Protein AF-A0A3M2EVS8-F1 (afdb_monomer)

Solvent-accessible surface area (backbone atoms only — not comparable to full-atom values): 16345 Å² total; per-residue (Å²): 134,88,79,91,80,90,79,88,83,79,79,87,72,85,79,81,70,49,74,67,58,52,55,74,65,58,69,81,52,64,66,59,54,47,49,50,51,61,71,60,51,51,59,43,57,57,48,51,51,53,26,52,78,69,67,35,34,50,75,58,88,57,34,36,34,34,43,52,54,31,47,70,33,36,22,55,99,48,51,81,66,27,28,64,83,66,45,94,44,70,46,80,31,24,72,66,40,56,57,80,47,66,43,54,72,69,46,49,54,37,44,68,65,41,85,63,52,64,61,55,46,44,78,52,33,84,84,66,83,72,90,54,71,70,78,41,49,45,64,50,98,84,65,45,40,25,53,27,59,39,101,76,50,32,35,56,57,48,40,53,51,96,83,36,48,62,44,48,45,62,52,54,50,20,59,76,67,76,42,68,43,80,69,45,48,49,64,66,75,59,35,60,56,52,36,72,39,85,44,84,89,84,24,30,43,40,42,40,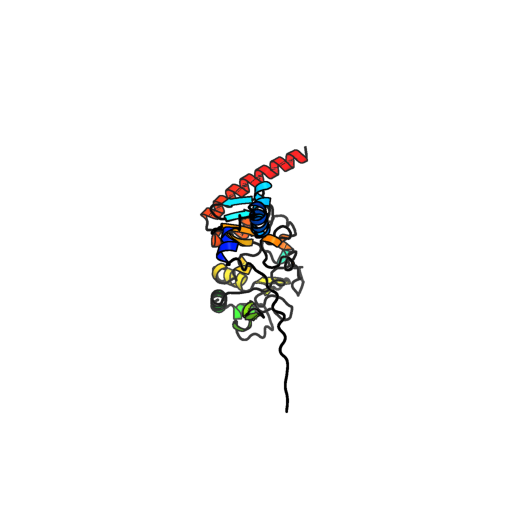71,40,89,94,36,19,70,49,66,39,97,53,47,84,74,62,69,81,32,38,44,66,73,43,82,58,90,87,45,43,35,26,50,66,57,38,39,72,42,50,32,71,75,63,31,66,70,48,48,51,55,51,50,56,53,41,53,54,52,55,51,54,52,54,53,56,56,48,64,76,75,108

Mean predicted aligned error: 9.18 Å

Structure (mmCIF, N/CA/C/O backbone):
data_AF-A0A3M2EVS8-F1
#
_entry.id   AF-A0A3M2EVS8-F1
#
loop_
_atom_site.group_PDB
_atom_site.id
_atom_site.type_symbol
_atom_site.label_atom_id
_atom_site.label_alt_id
_atom_site.label_comp_id
_atom_site.label_asym_id
_atom_site.label_entity_id
_atom_site.label_seq_id
_atom_site.pdbx_PDB_ins_code
_atom_site.Cartn_x
_atom_site.Cartn_y
_atom_site.Cartn_z
_atom_site.occupancy
_atom_site.B_iso_or_equiv
_atom_site.auth_seq_id
_atom_site.auth_comp_id
_atom_site.auth_asym_id
_atom_site.auth_atom_id
_atom_site.pdbx_PDB_model_num
ATOM 1 N N . MET A 1 1 ? 67.971 16.504 45.981 1.00 36.78 1 MET A N 1
ATOM 2 C CA . MET A 1 1 ? 67.760 17.726 46.780 1.00 36.78 1 MET A CA 1
ATOM 3 C C . MET A 1 1 ? 66.254 17.900 46.924 1.00 36.78 1 MET A C 1
ATOM 5 O O . MET A 1 1 ? 65.622 18.116 45.904 1.00 36.78 1 MET A O 1
ATOM 9 N N . PHE A 1 2 ? 65.742 17.603 48.131 1.00 33.72 2 PHE A N 1
ATOM 10 C CA . PHE A 1 2 ? 64.469 17.987 48.790 1.00 33.72 2 PHE A CA 1
ATOM 11 C C . PHE A 1 2 ? 63.304 18.478 47.898 1.00 33.72 2 PHE A C 1
ATOM 13 O O . PHE A 1 2 ? 63.498 19.403 47.128 1.00 33.72 2 PHE A O 1
ATOM 20 N N . GLY A 1 3 ? 62.056 18.003 47.957 1.00 35.94 3 GLY A N 1
ATOM 21 C CA . GLY A 1 3 ? 61.278 17.330 49.003 1.00 35.94 3 GLY A CA 1
ATOM 22 C C . GLY A 1 3 ? 59.914 18.044 49.153 1.00 35.94 3 GLY A C 1
ATOM 23 O O . GLY A 1 3 ? 59.880 19.253 48.955 1.00 35.94 3 GLY A O 1
ATOM 24 N N . ILE A 1 4 ? 58.869 17.310 49.597 1.00 44.16 4 ILE A N 1
ATOM 25 C CA . ILE A 1 4 ? 57.733 17.807 50.427 1.00 44.16 4 ILE A CA 1
ATOM 26 C C . ILE A 1 4 ? 56.640 18.592 49.625 1.00 44.16 4 ILE A C 1
ATOM 28 O O . ILE A 1 4 ? 56.971 19.501 48.883 1.00 44.16 4 ILE A O 1
ATOM 32 N N . LEU A 1 5 ? 55.314 18.356 49.670 1.00 38.62 5 LEU A N 1
ATOM 33 C CA . LEU A 1 5 ? 54.403 17.714 50.632 1.00 38.62 5 LEU A CA 1
ATOM 34 C C . LEU A 1 5 ? 53.087 17.282 49.943 1.00 38.62 5 LEU A C 1
ATOM 36 O O . LEU A 1 5 ? 52.459 18.070 49.235 1.00 38.62 5 LEU A O 1
ATOM 40 N N . GLU A 1 6 ? 52.634 16.072 50.261 1.00 47.25 6 GLU A N 1
ATOM 41 C CA . GLU A 1 6 ? 51.234 15.645 50.211 1.00 47.25 6 GLU A CA 1
ATOM 42 C C . GLU A 1 6 ? 50.382 16.486 51.176 1.00 47.25 6 GLU A C 1
ATOM 44 O O . GLU A 1 6 ? 50.766 16.656 52.333 1.00 47.25 6 GLU A O 1
ATOM 49 N N . LYS A 1 7 ? 49.183 16.921 50.766 1.00 43.09 7 LYS A N 1
ATOM 50 C CA . LYS A 1 7 ? 48.062 17.096 51.703 1.00 43.09 7 LYS A CA 1
ATOM 51 C C . LYS A 1 7 ? 46.735 16.689 51.072 1.00 43.09 7 LYS A C 1
ATOM 53 O O . LYS A 1 7 ? 46.218 17.331 50.164 1.00 43.09 7 LYS A O 1
ATOM 58 N N . ASN A 1 8 ? 46.224 15.609 51.649 1.00 46.72 8 ASN A N 1
ATOM 59 C CA . ASN A 1 8 ? 44.861 15.107 51.649 1.00 46.72 8 ASN A CA 1
ATOM 60 C C . ASN A 1 8 ? 43.785 16.200 51.728 1.00 46.72 8 ASN A C 1
ATOM 62 O O . ASN A 1 8 ? 43.800 17.019 52.644 1.00 46.72 8 ASN A O 1
ATOM 66 N N . LEU A 1 9 ? 42.787 16.088 50.853 1.00 41.25 9 LEU A N 1
ATOM 67 C CA . LEU A 1 9 ? 41.405 16.507 51.099 1.00 41.25 9 LEU A CA 1
ATOM 68 C C . LEU A 1 9 ? 40.488 15.371 50.621 1.00 41.25 9 LEU A C 1
ATOM 70 O O . LEU A 1 9 ? 39.803 15.467 49.608 1.00 41.25 9 LEU A O 1
ATOM 74 N N . PHE A 1 10 ? 40.539 14.252 51.346 1.00 39.22 10 PHE A N 1
ATOM 75 C CA . PHE A 1 10 ? 39.457 13.273 51.342 1.00 39.22 10 PHE A CA 1
ATOM 76 C C . PHE A 1 10 ? 38.315 13.885 52.155 1.00 39.22 10 PHE A C 1
ATOM 78 O O . PHE A 1 10 ? 38.448 14.101 53.357 1.00 39.22 10 PHE A O 1
ATOM 85 N N . PHE A 1 11 ? 37.220 14.226 51.482 1.00 44.34 11 PHE A N 1
ATOM 86 C CA . PHE A 1 11 ? 35.960 14.524 52.149 1.00 44.34 11 PHE A CA 1
ATOM 87 C C . PHE A 1 11 ? 35.383 13.206 52.676 1.00 44.34 11 PHE A C 1
ATOM 89 O O . PHE A 1 11 ? 34.984 12.343 51.894 1.00 44.34 11 PHE A O 1
ATOM 96 N N . ASP A 1 12 ? 35.349 13.066 54.000 1.00 42.06 12 ASP A N 1
ATOM 97 C CA . ASP A 1 12 ? 34.583 12.042 54.706 1.00 42.06 12 ASP A CA 1
ATOM 98 C C . ASP A 1 12 ? 33.084 12.253 54.438 1.00 42.06 12 ASP A C 1
ATOM 100 O O . ASP A 1 12 ? 32.424 13.061 55.091 1.00 42.06 12 ASP A O 1
ATOM 104 N N . PHE A 1 13 ? 32.532 11.517 53.473 1.00 44.12 13 PHE A N 1
ATOM 105 C CA . PHE A 1 13 ? 31.097 11.248 53.413 1.00 44.12 13 PHE A CA 1
ATOM 106 C C . PHE A 1 13 ? 30.842 9.887 54.077 1.00 44.12 13 PHE A C 1
ATOM 108 O O . PHE A 1 13 ? 31.147 8.852 53.478 1.00 44.12 13 PHE A O 1
ATOM 115 N N . PRO A 1 14 ? 30.303 9.839 55.309 1.00 52.59 14 PRO A N 1
ATOM 116 C CA . PRO A 1 14 ? 29.862 8.589 55.897 1.00 52.59 14 PRO A CA 1
ATOM 117 C C . PRO A 1 14 ? 28.519 8.208 55.258 1.00 52.59 14 PRO A C 1
ATOM 119 O O . PRO A 1 14 ? 27.685 9.074 55.016 1.00 52.59 14 PRO A O 1
ATOM 122 N N . PHE A 1 15 ? 28.306 6.909 55.039 1.00 49.69 15 PHE A N 1
ATOM 123 C CA . PHE A 1 15 ? 27.141 6.280 54.391 1.00 49.69 15 PHE A CA 1
ATOM 124 C C . PHE A 1 15 ? 27.156 6.204 52.858 1.00 49.69 15 PHE A C 1
ATOM 126 O O . PHE A 1 15 ? 26.308 6.763 52.165 1.00 49.69 15 PHE A O 1
ATOM 133 N N . PHE A 1 16 ? 28.023 5.340 52.327 1.00 52.75 16 PHE A N 1
ATOM 134 C CA . PHE A 1 16 ? 27.662 4.590 51.126 1.00 52.75 16 PHE A CA 1
ATOM 135 C C . PHE A 1 16 ? 26.639 3.522 51.522 1.00 52.75 16 PHE A C 1
ATOM 137 O O . PHE A 1 16 ? 27.009 2.447 51.988 1.00 52.75 16 PHE A O 1
ATOM 144 N N . LEU A 1 17 ? 25.348 3.823 51.357 1.00 51.03 17 LEU A N 1
ATOM 145 C CA . LEU A 1 17 ? 24.361 2.753 51.248 1.00 51.03 17 LEU A CA 1
ATOM 146 C C . LEU A 1 17 ? 24.766 1.894 50.051 1.00 51.03 17 LEU A C 1
ATOM 148 O O . LEU A 1 17 ? 25.014 2.400 48.953 1.00 51.03 17 LEU A O 1
ATOM 152 N N . THR A 1 18 ? 24.850 0.591 50.263 1.00 65.56 18 THR A N 1
ATOM 153 C CA . THR A 1 18 ? 25.046 -0.355 49.171 1.00 65.56 18 THR A CA 1
ATOM 154 C C . THR A 1 18 ? 23.879 -0.232 48.187 1.00 65.56 18 THR A C 1
ATOM 156 O O . THR A 1 18 ? 22.754 0.102 48.565 1.00 65.56 18 THR A O 1
ATOM 159 N N . ARG A 1 19 ? 24.110 -0.531 46.902 1.00 52.72 19 ARG A N 1
ATOM 160 C CA . ARG A 1 19 ? 23.046 -0.556 45.878 1.00 52.72 19 ARG A CA 1
ATOM 161 C C . ARG A 1 19 ? 21.830 -1.375 46.340 1.00 52.72 19 ARG A C 1
ATOM 163 O O . ARG A 1 19 ? 20.695 -1.007 46.057 1.00 52.72 19 ARG A O 1
ATOM 170 N N . THR A 1 20 ? 22.074 -2.442 47.095 1.00 61.31 20 THR A N 1
ATOM 171 C CA . THR A 1 20 ? 21.057 -3.304 47.703 1.00 61.31 20 THR A CA 1
ATOM 172 C C . THR A 1 20 ? 20.220 -2.574 48.759 1.00 61.31 20 THR A C 1
ATOM 174 O O . THR A 1 20 ? 19.001 -2.703 48.762 1.00 61.31 20 THR A O 1
ATOM 177 N N . GLU A 1 21 ? 20.835 -1.753 49.614 1.00 69.12 21 GLU A N 1
ATOM 178 C CA . GLU A 1 21 ? 20.127 -0.947 50.620 1.00 69.12 21 GLU A CA 1
ATOM 179 C C . GLU A 1 21 ? 19.350 0.226 50.005 1.00 69.12 21 GLU A C 1
ATOM 181 O O . GLU A 1 21 ? 18.292 0.592 50.516 1.00 69.12 21 GLU A O 1
ATOM 186 N N . ILE A 1 22 ? 19.836 0.789 48.892 1.00 63.31 22 ILE A N 1
ATOM 187 C CA . ILE A 1 22 ? 19.115 1.816 48.121 1.00 63.31 22 ILE A CA 1
ATOM 188 C C . ILE A 1 22 ? 17.851 1.210 47.495 1.00 63.31 22 ILE A C 1
ATOM 190 O O . ILE A 1 22 ? 16.766 1.770 47.634 1.00 63.31 22 ILE A O 1
ATOM 194 N N . MET A 1 23 ? 17.970 0.038 46.867 1.00 53.56 23 MET A N 1
ATOM 195 C CA . MET A 1 23 ? 16.842 -0.655 46.231 1.00 53.56 23 MET A CA 1
ATOM 196 C C . MET A 1 23 ? 15.827 -1.184 47.255 1.00 53.56 23 MET A C 1
ATOM 198 O O . MET A 1 23 ? 14.629 -1.097 47.018 1.00 53.56 23 MET A O 1
ATOM 202 N N . ALA A 1 24 ? 16.270 -1.644 48.431 1.00 63.25 24 ALA A N 1
ATOM 203 C CA . ALA A 1 24 ? 15.374 -2.083 49.509 1.00 63.25 24 ALA A CA 1
ATOM 204 C C . ALA A 1 24 ? 14.553 -0.935 50.134 1.00 63.25 24 ALA A C 1
ATOM 206 O O . ALA A 1 24 ? 13.523 -1.177 50.763 1.00 63.25 24 ALA A O 1
ATOM 207 N N . ARG A 1 25 ? 15.005 0.317 49.976 1.00 61.59 25 ARG A N 1
ATOM 208 C CA . ARG A 1 25 ? 14.286 1.526 50.412 1.00 61.59 25 ARG A CA 1
ATOM 209 C C . ARG A 1 25 ? 13.471 2.178 49.298 1.00 61.59 25 ARG A C 1
ATOM 211 O O . ARG A 1 25 ? 12.670 3.066 49.593 1.00 61.59 25 ARG A O 1
ATOM 218 N N . TYR A 1 26 ? 13.652 1.750 48.049 1.00 54.34 26 TYR A N 1
ATOM 219 C CA . TYR A 1 26 ? 12.858 2.217 46.924 1.00 54.34 26 TYR A CA 1
ATOM 220 C C . TYR A 1 26 ? 11.448 1.633 47.041 1.00 54.34 26 TYR A C 1
ATOM 222 O O . TYR A 1 26 ? 11.207 0.463 46.750 1.00 54.34 26 TYR A O 1
ATOM 230 N N . LYS A 1 27 ? 10.504 2.445 47.520 1.00 58.19 27 LYS A N 1
ATOM 231 C CA . LYS A 1 27 ? 9.084 2.157 47.333 1.00 58.19 27 LYS A CA 1
ATOM 232 C C . LYS A 1 27 ? 8.738 2.638 45.926 1.00 58.19 27 LYS A C 1
ATOM 234 O O . LYS A 1 27 ? 8.911 3.838 45.703 1.00 58.19 27 LYS A O 1
ATOM 239 N N . PRO A 1 28 ? 8.298 1.760 45.005 1.00 57.94 28 PRO A N 1
ATOM 240 C CA . PRO A 1 28 ? 7.873 2.187 43.678 1.00 57.94 28 PRO A CA 1
ATOM 241 C C . PRO A 1 28 ? 6.876 3.328 43.845 1.00 57.94 28 PRO A C 1
ATOM 243 O O . PRO A 1 28 ? 5.893 3.215 44.592 1.00 57.94 28 PRO A O 1
ATOM 246 N N . ASN A 1 29 ? 7.197 4.476 43.254 1.00 61.94 29 ASN A N 1
ATOM 247 C CA . ASN A 1 29 ? 6.288 5.601 43.269 1.00 61.94 29 ASN A CA 1
ATOM 248 C C . ASN A 1 29 ? 5.242 5.281 42.214 1.00 61.94 29 ASN A C 1
ATOM 250 O O . ASN A 1 29 ? 5.383 5.683 41.069 1.00 61.94 29 ASN A O 1
ATOM 254 N N . THR A 1 30 ? 4.221 4.528 42.621 1.00 68.81 30 THR A N 1
ATOM 255 C CA . THR A 1 30 ? 3.186 3.985 41.729 1.00 68.81 30 THR A CA 1
ATOM 256 C C . THR A 1 30 ? 2.575 5.022 40.784 1.00 68.81 30 THR A C 1
ATOM 258 O O . THR A 1 30 ? 2.145 4.653 39.703 1.00 68.81 30 THR A O 1
ATOM 261 N N . ASP A 1 31 ? 2.570 6.315 41.136 1.00 73.19 31 ASP A N 1
ATOM 262 C CA . ASP A 1 31 ? 2.110 7.383 40.241 1.00 73.19 31 ASP A CA 1
ATOM 263 C C . ASP A 1 31 ? 3.182 7.844 39.240 1.00 73.19 31 ASP A C 1
ATOM 265 O O . ASP A 1 31 ? 2.844 8.154 38.106 1.00 73.19 31 ASP A O 1
ATOM 269 N N . LEU A 1 32 ? 4.466 7.874 39.615 1.00 68.81 32 LEU A N 1
ATOM 270 C CA . LEU A 1 32 ? 5.550 8.158 38.668 1.00 68.81 32 LEU A CA 1
ATOM 271 C C . LEU A 1 32 ? 5.765 6.980 37.718 1.00 68.81 32 LEU A C 1
ATOM 273 O O . LEU A 1 32 ? 5.862 7.211 36.524 1.00 68.81 32 LEU A O 1
ATOM 277 N N . ASP A 1 33 ? 5.759 5.749 38.231 1.00 62.94 33 ASP A N 1
ATOM 278 C CA . ASP A 1 33 ? 5.872 4.533 37.420 1.00 62.94 33 ASP A CA 1
ATOM 279 C C . ASP A 1 33 ? 4.693 4.445 36.440 1.00 62.94 33 ASP A C 1
ATOM 281 O O . ASP A 1 33 ? 4.910 4.294 35.243 1.00 62.94 33 ASP A O 1
ATOM 285 N N . ARG A 1 34 ? 3.460 4.707 36.905 1.00 60.38 34 ARG A N 1
ATOM 286 C CA . ARG A 1 34 ? 2.277 4.815 36.037 1.00 60.38 34 ARG A CA 1
ATOM 287 C C . ARG A 1 34 ? 2.404 5.942 35.011 1.00 60.38 34 ARG A C 1
ATOM 289 O O . ARG A 1 34 ? 2.060 5.734 33.860 1.00 60.38 34 ARG A O 1
ATOM 296 N N . ARG A 1 35 ? 2.905 7.126 35.383 1.00 64.69 35 ARG A N 1
ATOM 297 C CA . ARG A 1 35 ? 3.131 8.233 34.429 1.00 64.69 35 ARG A CA 1
ATOM 298 C C . ARG A 1 35 ? 4.239 7.926 33.429 1.00 64.69 35 ARG A C 1
ATOM 300 O O . ARG A 1 35 ? 4.175 8.424 32.315 1.00 64.69 35 ARG A O 1
ATOM 307 N N . THR A 1 36 ? 5.255 7.160 33.812 1.00 56.03 36 THR A N 1
ATOM 308 C CA . THR A 1 36 ? 6.338 6.721 32.925 1.00 56.03 36 THR A CA 1
ATOM 309 C C . THR A 1 36 ? 5.867 5.611 31.990 1.00 56.03 36 THR A C 1
ATOM 311 O O . THR A 1 36 ? 6.223 5.647 30.821 1.00 56.03 36 THR A O 1
ATOM 314 N N . GLU A 1 37 ? 5.017 4.695 32.454 1.00 54.38 37 GLU A N 1
ATOM 315 C CA . GLU A 1 37 ? 4.306 3.732 31.604 1.00 54.38 37 GLU A CA 1
ATOM 316 C C . GLU A 1 37 ? 3.330 4.442 30.652 1.00 54.38 37 GLU A C 1
ATOM 318 O O . GLU A 1 37 ? 3.328 4.162 29.462 1.00 54.38 37 GLU A O 1
ATOM 323 N N . GLU A 1 38 ? 2.552 5.416 31.136 1.00 60.91 38 GLU A N 1
ATOM 324 C CA . GLU A 1 38 ? 1.631 6.229 30.324 1.00 60.91 38 GLU A CA 1
ATOM 325 C C . GLU A 1 38 ? 2.372 7.106 29.305 1.00 60.91 38 GLU A C 1
ATOM 327 O O . GLU A 1 38 ? 1.931 7.221 28.166 1.00 60.91 38 GLU A O 1
ATOM 332 N N . ALA A 1 39 ? 3.508 7.699 29.684 1.00 57.94 39 ALA A N 1
ATOM 333 C CA . ALA A 1 39 ? 4.372 8.461 28.779 1.00 57.94 39 ALA A CA 1
ATOM 334 C C . ALA A 1 39 ? 5.197 7.563 27.843 1.00 57.94 39 ALA A C 1
ATOM 336 O O . ALA A 1 39 ? 5.707 8.049 26.837 1.00 57.94 39 ALA A O 1
ATOM 337 N N . GLY A 1 40 ? 5.346 6.283 28.192 1.00 51.56 40 GLY A N 1
ATOM 338 C CA . GLY A 1 40 ? 5.988 5.250 27.388 1.00 51.56 40 GLY A CA 1
ATOM 339 C C . GLY A 1 40 ? 5.022 4.496 26.477 1.00 51.56 40 GLY A C 1
ATOM 340 O O . GLY A 1 40 ? 5.490 3.668 25.701 1.00 51.56 40 GLY A O 1
ATOM 341 N N . ARG A 1 41 ? 3.707 4.770 26.549 1.00 58.56 41 ARG A N 1
ATOM 342 C CA . ARG A 1 41 ? 2.750 4.239 25.574 1.00 58.56 41 ARG A CA 1
ATOM 343 C C . ARG A 1 41 ? 3.138 4.739 24.198 1.00 58.56 41 ARG A C 1
ATOM 345 O O . ARG A 1 41 ? 3.198 5.950 23.963 1.00 58.56 41 ARG A O 1
ATOM 352 N N . GLU A 1 42 ? 3.388 3.789 23.312 1.00 78.38 42 GLU A N 1
ATOM 353 C CA . GLU A 1 42 ? 3.725 4.064 21.926 1.00 78.38 42 GLU A CA 1
ATOM 354 C C . GLU A 1 42 ? 2.556 4.827 21.272 1.00 78.38 42 GLU A C 1
ATOM 356 O O . GLU A 1 42 ? 1.388 4.697 21.667 1.00 78.38 42 GLU A O 1
ATOM 361 N N . THR A 1 43 ? 2.870 5.709 20.322 1.00 88.62 43 THR A N 1
ATOM 362 C CA . THR A 1 43 ? 1.897 6.628 19.695 1.00 88.62 43 THR A CA 1
ATOM 363 C C . THR A 1 43 ? 0.689 5.870 19.128 1.00 88.62 43 THR A C 1
ATOM 365 O O . THR A 1 43 ? -0.448 6.348 19.152 1.00 88.62 43 THR A O 1
ATOM 368 N N . GLU A 1 44 ? 0.937 4.643 18.700 1.00 91.81 44 GLU A N 1
ATOM 369 C CA . GLU A 1 44 ? 0.024 3.650 18.178 1.00 91.81 44 GLU A CA 1
ATOM 370 C C . GLU A 1 44 ? -1.028 3.204 19.200 1.00 91.81 44 GLU A C 1
ATOM 372 O O . GLU A 1 44 ? -2.212 3.137 18.868 1.00 91.81 44 GLU A O 1
ATOM 377 N N . GLU A 1 45 ? -0.649 2.948 20.456 1.00 93.62 45 GLU A N 1
ATOM 378 C CA . GLU A 1 45 ? -1.599 2.538 21.500 1.00 93.62 45 GLU A CA 1
ATOM 379 C C . GLU A 1 45 ? -2.543 3.682 21.876 1.00 93.62 45 GLU A C 1
ATOM 381 O O . GLU A 1 45 ? -3.749 3.477 22.036 1.00 93.62 45 GLU A O 1
ATOM 386 N N . ASN A 1 46 ? -2.014 4.906 21.949 1.00 93.12 46 ASN A N 1
ATOM 387 C CA . ASN A 1 46 ? -2.823 6.103 22.180 1.00 93.12 46 ASN A CA 1
ATOM 388 C C . ASN A 1 46 ? -3.811 6.336 21.027 1.00 93.12 46 ASN A C 1
ATOM 390 O O . ASN A 1 46 ? -4.963 6.717 21.251 1.00 93.12 46 ASN A O 1
ATOM 394 N N . TYR A 1 47 ? -3.384 6.064 19.792 1.00 95.50 47 TYR A N 1
ATOM 395 C CA . TYR A 1 47 ? -4.246 6.138 18.618 1.00 95.50 47 TYR A CA 1
ATOM 396 C C . TYR A 1 47 ? -5.369 5.093 18.649 1.00 95.50 47 TYR A C 1
ATOM 398 O O . TYR A 1 47 ? -6.531 5.431 18.407 1.00 95.50 47 TYR A O 1
ATOM 406 N N . VAL A 1 48 ? -5.051 3.844 19.007 1.00 96.69 48 VAL A N 1
ATOM 407 C CA . VAL A 1 48 ? -6.042 2.771 19.198 1.00 96.69 48 VAL A CA 1
ATOM 408 C C . VAL A 1 48 ? -7.058 3.161 20.269 1.00 96.69 48 VAL A C 1
ATOM 410 O O . VAL A 1 48 ? -8.258 3.120 19.999 1.00 96.69 48 VAL A O 1
ATOM 413 N N . GLN A 1 49 ? -6.602 3.618 21.440 1.00 95.94 49 GLN A N 1
ATOM 414 C CA . GLN A 1 49 ? -7.488 4.030 22.531 1.00 95.94 49 GLN A CA 1
ATOM 415 C C . GLN A 1 49 ? -8.446 5.150 22.089 1.00 95.94 49 GLN A C 1
ATOM 417 O O . GLN A 1 49 ? -9.652 5.075 22.326 1.00 95.94 49 GLN A O 1
ATOM 422 N N . MET A 1 50 ? -7.941 6.166 21.385 1.00 96.81 50 MET A N 1
ATOM 423 C CA . MET A 1 50 ? -8.769 7.251 20.848 1.00 96.81 50 MET A CA 1
ATOM 424 C C . MET A 1 50 ? -9.856 6.731 19.885 1.00 96.81 50 MET A C 1
ATOM 426 O O . MET A 1 50 ? -11.004 7.193 19.910 1.00 96.81 50 MET A O 1
ATOM 430 N N . LEU A 1 51 ? -9.519 5.775 19.014 1.00 97.50 51 LEU A N 1
ATOM 431 C CA . LEU A 1 51 ? -10.480 5.155 18.097 1.00 97.50 51 LEU A CA 1
ATOM 432 C C . LEU A 1 51 ? -11.514 4.285 18.830 1.00 97.50 51 LEU A C 1
ATOM 434 O O . LEU A 1 51 ? -12.673 4.247 18.416 1.00 97.50 51 LEU A O 1
ATOM 438 N N . GLU A 1 52 ? -11.134 3.616 19.920 1.00 96.94 52 GLU A N 1
ATOM 439 C CA . GLU A 1 52 ? -12.068 2.865 20.769 1.00 96.94 52 GLU A CA 1
ATOM 440 C C . GLU A 1 52 ? -13.077 3.792 21.448 1.00 96.94 52 GLU A C 1
ATOM 442 O O . GLU A 1 52 ? -14.286 3.577 21.341 1.00 96.94 52 GLU A O 1
ATOM 447 N N . GLU A 1 53 ? -12.594 4.858 22.087 1.00 96.81 53 GLU A N 1
ATOM 448 C CA . GLU A 1 53 ? -13.425 5.832 22.803 1.00 96.81 53 GLU A CA 1
ATOM 449 C C . GLU A 1 53 ? -14.421 6.544 21.877 1.00 96.81 53 GLU A C 1
ATOM 451 O O . GLU A 1 53 ? -15.545 6.857 22.276 1.00 96.81 53 GLU A O 1
ATOM 456 N N . SER A 1 54 ? -14.036 6.768 20.620 1.00 95.81 54 SER A N 1
ATOM 457 C CA . SER A 1 54 ? -14.898 7.394 19.612 1.00 95.81 54 SER A CA 1
ATOM 458 C C . SER A 1 54 ? -15.829 6.414 18.884 1.00 95.81 54 SER A C 1
ATOM 460 O O . SER A 1 54 ? -16.716 6.855 18.150 1.00 95.81 54 SER A O 1
ATOM 462 N N . GLY A 1 55 ? -15.668 5.097 19.073 1.00 96.06 55 GLY A N 1
ATOM 463 C CA . GLY A 1 55 ? -16.386 4.077 18.297 1.00 96.06 55 GLY A CA 1
ATOM 464 C C . GLY A 1 55 ? -15.972 4.028 16.817 1.00 96.06 55 GLY A C 1
ATOM 465 O O . GLY A 1 55 ? -16.734 3.562 15.963 1.00 96.06 55 GLY A O 1
ATOM 466 N N . ASP A 1 56 ? -14.777 4.531 16.502 1.00 97.31 56 ASP A N 1
ATOM 467 C CA . ASP A 1 56 ? -14.206 4.593 15.156 1.00 97.31 56 ASP A CA 1
ATOM 468 C C . ASP A 1 56 ? -13.263 3.425 14.834 1.00 97.31 56 ASP A C 1
ATOM 470 O O . ASP A 1 56 ? -12.806 3.312 13.696 1.00 97.31 56 ASP A O 1
ATOM 474 N N . GLY A 1 57 ? -13.045 2.507 15.777 1.00 97.44 57 GLY A N 1
ATOM 475 C CA . GLY A 1 57 ? -12.315 1.261 15.559 1.00 97.44 57 GLY A CA 1
ATOM 476 C C . GLY A 1 57 ? -13.002 0.030 16.152 1.00 97.44 57 GLY A C 1
ATOM 477 O O . GLY A 1 57 ? -13.993 0.135 16.877 1.00 97.44 57 GLY A O 1
ATOM 478 N N . ALA A 1 58 ? -12.509 -1.156 15.795 1.00 98.19 58 ALA A N 1
ATOM 479 C CA . ALA A 1 58 ? -12.994 -2.423 16.339 1.00 98.19 58 ALA A CA 1
ATOM 480 C C . ALA A 1 58 ? -11.937 -3.532 16.254 1.00 98.19 58 AL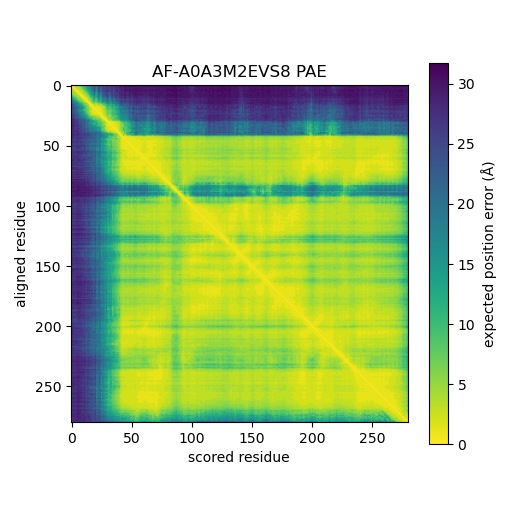A A C 1
ATOM 482 O O . ALA A 1 58 ? -11.198 -3.619 15.275 1.00 98.19 58 ALA A O 1
ATOM 483 N N . TRP A 1 59 ? -11.939 -4.439 17.232 1.00 98.25 59 TRP A N 1
ATOM 484 C CA . TRP A 1 59 ? -11.103 -5.639 17.216 1.00 98.25 59 TRP A CA 1
ATOM 485 C C . TRP A 1 59 ? -11.694 -6.751 16.342 1.00 98.25 59 TRP A C 1
ATOM 487 O O . TRP A 1 59 ? -12.878 -7.090 16.436 1.00 98.25 59 TRP A O 1
ATOM 497 N N . ILE A 1 60 ? -10.835 -7.375 15.539 1.00 98.25 60 ILE A N 1
ATOM 498 C CA . ILE A 1 60 ? -11.064 -8.667 14.896 1.00 98.25 60 ILE A CA 1
ATOM 499 C C . ILE A 1 60 ? -9.901 -9.571 15.304 1.00 98.25 60 ILE A C 1
ATOM 501 O O . ILE A 1 60 ? -8.806 -9.456 14.761 1.00 98.25 60 ILE A O 1
ATOM 505 N N . GLU A 1 61 ? -10.147 -10.480 16.249 1.00 96.56 61 GLU A N 1
ATOM 506 C CA . GLU A 1 61 ? -9.082 -11.288 16.869 1.00 96.56 61 GLU A CA 1
ATOM 507 C C . GLU A 1 61 ? -8.022 -10.372 17.500 1.00 96.56 61 GLU A C 1
ATOM 509 O O . GLU A 1 61 ? -8.374 -9.539 18.332 1.00 96.56 61 GLU A O 1
ATOM 514 N N . ASN A 1 62 ? -6.757 -10.500 17.108 1.00 97.62 62 ASN A N 1
ATOM 515 C CA . ASN A 1 62 ? -5.640 -9.690 17.587 1.00 97.62 62 ASN A CA 1
ATOM 516 C C . ASN A 1 62 ? -5.354 -8.455 16.710 1.00 97.62 62 ASN A C 1
ATOM 518 O O . ASN A 1 62 ? -4.323 -7.814 16.886 1.00 97.62 62 ASN A O 1
ATOM 522 N N . VAL A 1 63 ? -6.235 -8.108 15.765 1.00 98.44 63 VAL A N 1
ATOM 523 C CA . VAL A 1 63 ? -6.062 -6.933 14.898 1.00 98.44 63 VAL A CA 1
ATOM 524 C C . VAL A 1 63 ? -7.123 -5.886 15.214 1.00 98.44 63 VAL A C 1
ATOM 526 O O . VAL A 1 63 ? -8.322 -6.125 15.047 1.00 98.44 63 VAL A O 1
ATOM 529 N N . PHE A 1 64 ? -6.684 -4.705 15.627 1.00 98.50 64 PHE A N 1
ATOM 530 C CA . PHE A 1 64 ? -7.516 -3.523 15.737 1.00 98.50 64 PHE A CA 1
ATOM 531 C C . PHE A 1 64 ? -7.669 -2.868 14.369 1.00 98.50 64 PHE A C 1
ATOM 533 O O . PHE A 1 64 ? -6.683 -2.530 13.717 1.00 98.50 64 PHE A O 1
ATOM 540 N N . VAL A 1 65 ? -8.904 -2.686 13.915 1.00 98.62 65 VAL A N 1
ATOM 541 C CA . VAL A 1 65 ? -9.193 -2.085 12.614 1.00 98.62 65 VAL A CA 1
ATOM 542 C C . VAL A 1 65 ? -9.720 -0.674 12.794 1.00 98.62 65 VAL A C 1
ATOM 544 O O . VAL A 1 65 ? -10.763 -0.470 13.413 1.00 98.62 65 VAL A O 1
ATOM 547 N N . ASP A 1 66 ? -9.041 0.282 12.173 1.00 98.50 66 ASP A N 1
ATOM 548 C CA . ASP A 1 66 ? -9.479 1.667 12.050 1.00 98.50 66 ASP 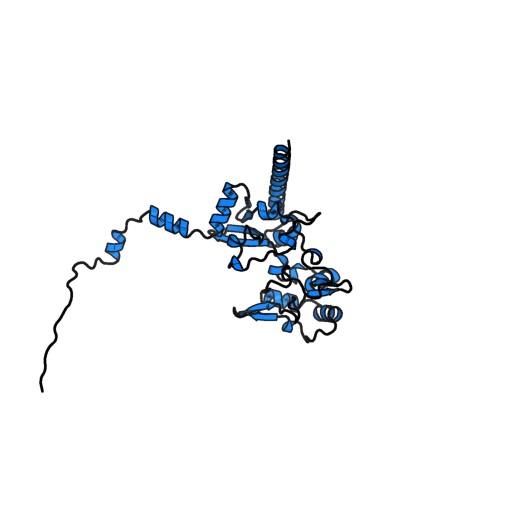A CA 1
ATOM 549 C C . ASP A 1 66 ? -10.637 1.774 11.042 1.00 98.50 66 ASP A C 1
ATOM 551 O O . ASP A 1 66 ? -10.461 1.896 9.826 1.00 98.50 66 ASP A O 1
ATOM 555 N N . LEU A 1 67 ? -11.872 1.676 11.536 1.00 98.25 67 LEU A N 1
ATOM 556 C CA . LEU A 1 67 ? -13.060 1.678 10.685 1.00 98.25 67 LEU A CA 1
ATOM 557 C C . LEU A 1 67 ? -13.282 3.039 10.024 1.00 98.25 67 LEU A C 1
ATOM 559 O O . LEU A 1 67 ? -13.836 3.095 8.923 1.00 98.25 67 LEU A O 1
ATOM 563 N N . LYS A 1 68 ? -12.855 4.133 10.655 1.00 96.25 68 LYS A N 1
ATOM 564 C CA . LYS A 1 68 ? -12.934 5.466 10.057 1.00 96.25 68 LYS A CA 1
ATOM 565 C C . LYS A 1 68 ? -12.104 5.526 8.780 1.00 96.25 68 LYS A C 1
ATOM 567 O O . LYS A 1 68 ? -12.641 5.884 7.727 1.00 96.25 68 LYS A O 1
ATOM 572 N N . GLU A 1 69 ? -10.846 5.108 8.827 1.00 96.88 69 GLU A N 1
ATOM 573 C CA . GLU A 1 69 ? -9.980 5.159 7.651 1.00 96.88 69 GLU A CA 1
ATOM 574 C C . GLU A 1 69 ? -10.280 4.049 6.636 1.00 96.88 69 GLU A C 1
ATOM 576 O O . GLU A 1 69 ? -10.255 4.297 5.429 1.00 96.88 69 GLU A O 1
ATOM 581 N N . LEU A 1 70 ? -10.645 2.838 7.069 1.00 97.62 70 LEU A N 1
ATOM 582 C CA . LEU A 1 70 ? -10.906 1.730 6.143 1.00 97.62 70 LEU A CA 1
ATOM 583 C C . LEU A 1 70 ? -12.301 1.758 5.500 1.00 97.62 70 LEU A C 1
ATOM 585 O O . LEU A 1 70 ? -12.447 1.374 4.333 1.00 97.62 70 LEU A O 1
ATOM 589 N N . VAL A 1 71 ? -13.340 2.170 6.232 1.00 97.25 71 VAL A N 1
ATOM 590 C CA . VAL A 1 71 ? -14.742 2.070 5.780 1.00 97.25 71 VAL A CA 1
ATOM 591 C C . VAL A 1 71 ? -15.255 3.385 5.211 1.00 97.25 71 VAL A C 1
ATOM 593 O O . VAL A 1 71 ? -15.967 3.386 4.197 1.00 97.25 71 VAL A O 1
ATOM 596 N N . ASP A 1 72 ? -14.909 4.514 5.828 1.00 94.38 72 ASP A N 1
ATOM 597 C CA . ASP A 1 72 ? -15.462 5.803 5.409 1.00 94.38 72 ASP A CA 1
ATOM 598 C C . ASP A 1 72 ? -14.677 6.408 4.249 1.00 94.38 72 ASP A C 1
ATOM 600 O O . ASP A 1 72 ? -15.266 7.034 3.355 1.00 94.38 72 ASP A O 1
ATOM 604 N N . ARG A 1 73 ? -13.362 6.166 4.205 1.00 93.81 73 ARG A N 1
ATOM 605 C CA . ARG A 1 73 ? -12.522 6.613 3.098 1.00 93.81 73 ARG A CA 1
ATOM 606 C C . ARG A 1 73 ? -12.883 5.892 1.808 1.00 93.81 73 ARG A C 1
ATOM 608 O O . ARG A 1 73 ? -13.300 4.733 1.796 1.00 93.81 73 ARG A O 1
ATOM 615 N N . ARG A 1 74 ? -12.738 6.608 0.694 1.00 93.75 74 ARG A N 1
ATOM 616 C CA . ARG A 1 74 ? -12.945 6.078 -0.654 1.00 93.75 74 ARG A CA 1
ATOM 617 C C . ARG A 1 74 ? -11.614 5.964 -1.363 1.00 93.75 74 ARG A C 1
ATOM 619 O O . ARG A 1 74 ? -10.852 6.924 -1.361 1.00 93.75 74 ARG A O 1
ATOM 626 N N . PHE A 1 75 ? -11.345 4.798 -1.937 1.00 93.31 75 PHE A N 1
ATOM 627 C CA . PHE A 1 75 ? -10.077 4.546 -2.602 1.00 93.31 75 PHE A CA 1
ATOM 628 C C . PHE A 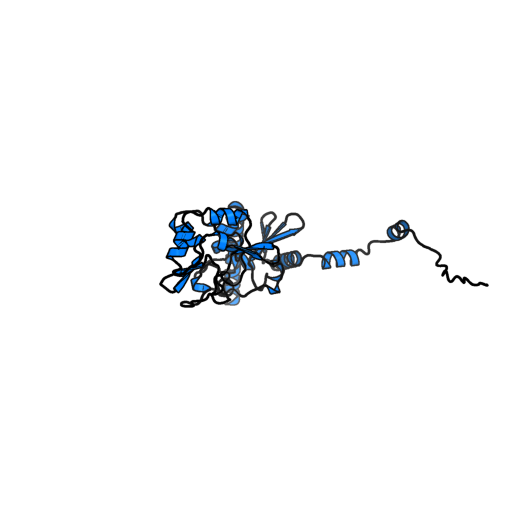1 75 ? -10.218 3.503 -3.708 1.00 93.31 75 PHE A C 1
ATOM 630 O O . PHE A 1 75 ? -10.747 2.411 -3.507 1.00 93.31 75 PHE A O 1
ATOM 637 N N . ALA A 1 76 ? -9.651 3.831 -4.864 1.00 90.62 76 ALA A N 1
ATOM 638 C CA . ALA A 1 76 ? -9.286 2.873 -5.891 1.00 90.62 76 ALA A CA 1
ATOM 639 C C . ALA A 1 76 ? -7.939 3.289 -6.490 1.00 90.62 76 ALA A C 1
ATOM 641 O O . ALA A 1 76 ? -7.777 4.432 -6.932 1.00 90.62 76 ALA A O 1
ATOM 642 N N . CYS A 1 77 ? -6.978 2.362 -6.543 1.00 87.50 77 CYS A N 1
ATOM 643 C CA . CYS A 1 77 ? -5.691 2.617 -7.182 1.00 87.50 77 CYS A CA 1
ATOM 644 C C . CYS A 1 77 ? -5.904 2.875 -8.682 1.00 87.50 77 CYS A C 1
ATOM 646 O O . CYS A 1 77 ? -6.189 1.961 -9.454 1.00 87.50 77 CYS A O 1
ATOM 648 N N . CYS A 1 78 ? -5.801 4.138 -9.092 1.00 85.38 78 CYS A N 1
ATOM 649 C CA . CYS A 1 78 ? -6.000 4.560 -10.471 1.00 85.38 78 CYS A CA 1
ATOM 650 C C . CYS A 1 78 ? -5.037 5.700 -10.798 1.00 85.38 78 CYS A C 1
ATOM 652 O O . CYS A 1 78 ? -5.174 6.816 -10.292 1.00 85.38 78 CYS A O 1
ATOM 654 N N . THR A 1 79 ? -4.072 5.421 -11.670 1.00 83.62 79 THR A N 1
ATOM 655 C CA . THR A 1 79 ? -3.033 6.377 -12.074 1.00 83.62 79 THR A CA 1
ATOM 656 C C . THR A 1 79 ? -3.615 7.616 -12.751 1.00 83.62 79 THR A C 1
ATOM 658 O O . THR A 1 79 ? -3.123 8.713 -12.518 1.00 83.62 79 THR A O 1
ATOM 661 N N . ARG A 1 80 ? -4.743 7.487 -13.464 1.00 80.88 80 ARG A N 1
ATOM 662 C CA . ARG A 1 80 ? -5.490 8.619 -14.051 1.00 80.88 80 ARG A CA 1
ATOM 663 C C . ARG A 1 80 ? -5.983 9.644 -13.017 1.00 80.88 80 ARG A C 1
ATOM 665 O O . ARG A 1 80 ? -6.263 10.780 -13.379 1.00 80.88 80 ARG A O 1
ATOM 672 N N . LYS A 1 81 ? -6.151 9.239 -11.751 1.00 80.88 81 LYS A N 1
ATOM 673 C CA . LYS A 1 81 ? -6.654 10.101 -10.665 1.00 80.88 81 LYS A CA 1
ATOM 674 C C . LYS A 1 81 ? -5.537 10.777 -9.883 1.00 80.88 81 LYS A C 1
ATOM 676 O O . LYS A 1 81 ? -5.712 11.896 -9.407 1.00 80.88 81 LYS A O 1
ATOM 681 N N . CYS A 1 82 ? -4.406 10.093 -9.709 1.00 77.31 82 CYS A N 1
ATOM 682 C CA . CYS A 1 82 ? -3.264 10.639 -8.976 1.00 77.31 82 CYS A CA 1
ATOM 683 C C . CYS A 1 82 ? -2.259 11.373 -9.872 1.00 77.31 82 CYS A C 1
ATOM 685 O O . CYS A 1 82 ? -1.436 12.121 -9.351 1.00 77.31 82 CYS A O 1
ATOM 687 N N . LEU A 1 83 ? -2.353 11.216 -11.194 1.00 77.19 83 LEU A N 1
ATOM 688 C CA . LEU A 1 83 ? -1.481 11.858 -12.172 1.00 77.19 83 LEU A CA 1
ATOM 689 C C . LEU A 1 83 ? -2.295 12.755 -13.092 1.00 77.19 83 LEU A C 1
ATOM 691 O O . LEU A 1 83 ? -3.336 12.352 -13.606 1.00 77.19 83 LEU A O 1
ATOM 695 N N . ALA A 1 84 ? -1.813 13.976 -13.314 1.00 66.94 84 ALA A N 1
ATOM 696 C CA . ALA A 1 84 ? -2.426 14.865 -14.290 1.00 66.94 84 ALA A CA 1
ATOM 697 C C . ALA A 1 84 ? -2.278 14.275 -15.704 1.00 66.94 84 ALA A C 1
ATOM 699 O O . ALA A 1 84 ? -1.186 13.867 -16.103 1.00 66.94 84 ALA A O 1
ATOM 700 N N . ARG A 1 85 ? -3.373 14.240 -16.474 1.00 64.12 85 ARG A N 1
ATOM 701 C CA . ARG A 1 85 ? -3.350 13.805 -17.880 1.00 64.12 85 ARG A CA 1
ATOM 702 C C . ARG A 1 85 ? -2.362 14.641 -18.693 1.00 64.12 85 ARG A C 1
ATOM 704 O O . ARG A 1 85 ? -2.330 15.862 -18.556 1.00 64.12 85 ARG A O 1
ATOM 711 N N . GLY A 1 86 ? -1.575 13.978 -19.541 1.00 59.12 86 GLY A N 1
ATOM 712 C CA . GLY A 1 86 ? -0.570 14.623 -20.392 1.00 59.12 86 GLY A CA 1
ATOM 713 C C . GLY A 1 86 ? 0.697 15.073 -19.657 1.00 59.12 86 GLY A C 1
ATOM 714 O O . GLY A 1 86 ? 1.612 15.609 -20.286 1.00 59.12 86 GLY A O 1
ATOM 715 N N . ALA A 1 87 ? 0.794 14.847 -18.343 1.00 62.47 87 ALA A N 1
ATOM 716 C CA . ALA A 1 87 ? 2.019 15.114 -17.612 1.00 62.47 87 ALA A CA 1
ATOM 717 C C . ALA A 1 87 ? 3.078 14.073 -18.001 1.00 62.47 87 ALA A C 1
ATOM 719 O O . ALA A 1 87 ? 2.973 12.901 -17.660 1.00 62.47 87 ALA A O 1
ATOM 720 N N . ARG A 1 88 ? 4.138 14.512 -18.693 1.00 64.12 88 ARG A N 1
ATOM 721 C CA . ARG A 1 88 ? 5.307 13.666 -19.024 1.00 64.12 88 ARG A CA 1
ATOM 722 C C . ARG A 1 88 ? 6.163 13.306 -17.802 1.00 64.12 88 ARG A C 1
ATOM 724 O O . ARG A 1 88 ? 7.124 12.552 -17.913 1.00 64.12 88 ARG A O 1
ATOM 731 N N . LYS A 1 89 ? 5.823 13.877 -16.649 1.00 62.56 89 LYS A N 1
ATOM 732 C CA . LYS A 1 89 ? 6.398 13.600 -15.341 1.00 62.56 89 LYS A CA 1
ATOM 733 C C . LYS A 1 89 ? 5.248 13.362 -14.381 1.00 62.56 89 LYS A C 1
ATOM 735 O O . LYS A 1 89 ? 4.281 14.122 -14.375 1.00 62.56 89 LYS A O 1
ATOM 740 N N . VAL A 1 90 ? 5.369 12.335 -13.555 1.00 62.19 90 VAL A N 1
ATOM 741 C CA . VAL A 1 90 ? 4.447 12.140 -12.448 1.00 62.19 90 VAL A CA 1
ATOM 742 C C . VAL A 1 90 ? 4.522 13.358 -11.518 1.00 62.19 90 VAL A C 1
ATOM 744 O O . VAL A 1 90 ? 5.592 13.712 -11.024 1.00 62.19 90 VAL A O 1
ATOM 747 N N . SER A 1 91 ? 3.388 14.021 -11.276 1.00 63.78 91 SER A N 1
ATOM 748 C CA . SER A 1 91 ? 3.308 15.054 -10.242 1.00 63.78 91 SER A CA 1
ATOM 749 C C . SER A 1 91 ? 3.632 14.439 -8.876 1.00 63.78 91 SER A C 1
ATOM 751 O O . SER A 1 91 ? 3.280 13.290 -8.611 1.00 63.78 91 SER A O 1
ATOM 753 N N . GLY A 1 92 ? 4.260 15.205 -7.978 1.00 60.59 92 GLY A N 1
ATOM 754 C CA . GLY A 1 92 ? 4.677 14.738 -6.644 1.00 60.59 92 GLY A CA 1
ATOM 755 C C . GLY A 1 92 ? 3.548 14.262 -5.713 1.00 60.59 92 GLY A C 1
ATOM 756 O O . GLY A 1 92 ? 3.814 13.926 -4.571 1.00 60.59 92 GLY A O 1
ATOM 757 N N . LEU A 1 93 ? 2.300 14.206 -6.192 1.00 75.38 93 LEU A N 1
ATOM 758 C CA . LEU A 1 93 ? 1.099 13.808 -5.453 1.00 75.38 93 LEU A CA 1
ATOM 759 C C . LEU A 1 93 ? 0.644 12.373 -5.781 1.00 75.38 93 LEU A C 1
ATOM 761 O O . LEU A 1 93 ? -0.549 12.060 -5.680 1.00 75.38 93 LEU A O 1
ATOM 765 N N . SER A 1 94 ? 1.570 11.504 -6.201 1.00 83.12 94 SER A N 1
ATOM 766 C CA . SER A 1 94 ? 1.310 10.078 -6.412 1.00 83.12 94 SER A CA 1
ATOM 767 C C . SER A 1 94 ? 2.367 9.195 -5.751 1.00 83.12 94 SER A C 1
ATOM 769 O O . SER A 1 94 ? 3.562 9.495 -5.788 1.00 83.12 94 SER A O 1
ATOM 771 N N . CYS A 1 95 ? 1.931 8.044 -5.239 1.00 83.44 95 CYS A N 1
ATOM 772 C CA . CYS A 1 95 ? 2.830 7.054 -4.653 1.00 83.44 95 CYS A CA 1
ATOM 773 C C . CYS A 1 95 ? 3.858 6.494 -5.651 1.00 83.44 95 CYS A C 1
ATOM 775 O O . CYS A 1 95 ? 4.906 6.020 -5.241 1.00 83.44 95 CYS A O 1
ATOM 777 N N . CYS A 1 96 ? 3.588 6.562 -6.961 1.00 82.19 96 CYS A N 1
ATOM 778 C CA . CYS A 1 96 ? 4.457 6.005 -8.003 1.00 82.19 96 CYS A CA 1
ATOM 779 C C . CYS A 1 96 ? 5.681 6.867 -8.357 1.00 82.19 96 CYS A C 1
ATOM 781 O O . CYS A 1 96 ? 6.527 6.405 -9.127 1.00 82.19 96 CYS A O 1
ATOM 783 N N . ALA A 1 97 ? 5.774 8.097 -7.846 1.00 79.88 97 ALA A N 1
ATOM 784 C CA . ALA A 1 97 ? 7.006 8.887 -7.948 1.00 79.88 97 ALA A CA 1
ATOM 785 C C . ALA A 1 97 ? 7.490 9.461 -6.627 1.00 79.88 97 ALA A C 1
ATOM 787 O O . ALA A 1 97 ? 8.669 9.798 -6.530 1.00 79.88 97 ALA A O 1
ATOM 788 N N . HIS A 1 98 ? 6.604 9.597 -5.639 1.00 80.25 98 HIS A N 1
ATOM 789 C CA . HIS A 1 98 ? 7.014 10.139 -4.359 1.00 80.25 98 HIS A CA 1
ATOM 790 C C . HIS A 1 98 ? 7.858 9.121 -3.590 1.00 80.25 98 HIS A C 1
ATOM 792 O O . HIS A 1 98 ? 9.027 9.375 -3.325 1.00 80.25 98 HIS A O 1
ATOM 798 N N . PHE A 1 99 ? 7.300 7.941 -3.322 1.00 86.06 99 PHE A N 1
ATOM 799 C CA . PHE A 1 99 ? 7.947 6.980 -2.440 1.00 86.06 99 PHE A CA 1
ATOM 800 C C . PHE A 1 99 ? 9.104 6.256 -3.110 1.00 86.06 99 PHE A C 1
ATOM 802 O O . PHE A 1 99 ? 9.025 5.840 -4.274 1.00 86.06 99 PHE A O 1
ATOM 809 N N . ASP A 1 100 ? 10.149 6.064 -2.321 1.00 89.94 100 ASP A N 1
ATOM 810 C CA . ASP A 1 100 ? 11.161 5.066 -2.592 1.00 89.94 100 ASP A CA 1
ATOM 811 C C . ASP A 1 100 ? 10.611 3.698 -2.192 1.00 89.94 100 ASP A C 1
ATOM 813 O O . ASP A 1 100 ? 9.994 3.507 -1.145 1.00 89.94 100 ASP A O 1
ATOM 817 N N . VAL A 1 101 ? 10.716 2.753 -3.122 1.00 93.25 101 VAL A N 1
ATOM 818 C CA . VAL A 1 101 ? 10.082 1.443 -2.997 1.00 93.25 101 VAL A CA 1
ATOM 819 C C . VAL A 1 101 ? 11.150 0.443 -2.608 1.00 93.25 101 VAL A C 1
ATOM 821 O O . VAL A 1 101 ? 11.824 -0.119 -3.476 1.00 93.25 101 VAL A O 1
ATOM 824 N N . SER A 1 102 ? 11.284 0.222 -1.308 1.00 94.44 102 SER A N 1
ATOM 825 C CA . SER A 1 102 ? 12.133 -0.835 -0.771 1.00 94.44 102 SER A CA 1
ATOM 826 C C . SER A 1 102 ? 11.543 -2.205 -1.107 1.00 94.44 102 SER A C 1
ATOM 828 O O . SER A 1 102 ? 10.331 -2.430 -1.051 1.00 94.44 102 SER A O 1
ATOM 830 N N . VAL A 1 103 ? 12.412 -3.131 -1.496 1.00 96.81 103 VAL A N 1
ATOM 831 C CA . VAL A 1 103 ? 12.078 -4.504 -1.862 1.00 96.81 103 VAL A CA 1
ATOM 832 C C . VAL A 1 103 ? 13.003 -5.474 -1.148 1.00 96.81 103 VAL A C 1
ATOM 834 O O . VAL A 1 103 ? 14.216 -5.287 -1.063 1.00 96.81 103 VAL A O 1
ATOM 837 N N . SER A 1 104 ? 12.448 -6.582 -0.678 1.00 96.62 104 SER A N 1
ATOM 838 C CA . SER A 1 104 ? 13.265 -7.680 -0.173 1.00 96.62 104 SER A CA 1
ATOM 839 C C . SER A 1 104 ? 14.051 -8.352 -1.313 1.00 96.62 104 SER A C 1
ATOM 841 O O . SER A 1 104 ? 13.618 -8.344 -2.474 1.00 96.62 104 SER A O 1
ATOM 843 N N . PRO A 1 105 ? 15.165 -9.048 -1.010 1.00 97.12 105 PRO A N 1
ATOM 844 C CA . PRO A 1 105 ? 15.866 -9.864 -2.003 1.00 97.12 105 PRO A CA 1
ATOM 845 C C . PRO A 1 105 ? 14.945 -10.878 -2.697 1.00 97.12 105 PRO A C 1
ATOM 847 O O . PRO A 1 105 ? 15.039 -11.079 -3.904 1.00 97.12 105 PRO A O 1
ATOM 850 N N . ARG A 1 106 ? 13.991 -11.460 -1.955 1.00 97.44 106 ARG A N 1
ATOM 851 C CA . ARG A 1 106 ? 13.013 -12.413 -2.498 1.00 97.44 106 ARG A CA 1
ATOM 852 C C . ARG A 1 106 ? 12.063 -11.762 -3.501 1.00 97.44 106 ARG A C 1
ATOM 854 O O . ARG A 1 106 ? 11.726 -12.386 -4.504 1.00 97.44 106 ARG A O 1
ATOM 861 N N . GLU A 1 107 ? 11.608 -10.538 -3.246 1.00 97.69 107 GLU A N 1
ATOM 862 C CA . GLU A 1 107 ? 10.767 -9.798 -4.194 1.00 97.69 107 GLU A CA 1
ATOM 863 C C . GLU A 1 107 ? 11.543 -9.406 -5.443 1.00 97.69 107 GLU A C 1
ATOM 865 O O . GLU A 1 107 ? 11.045 -9.627 -6.547 1.00 97.69 107 GLU A O 1
ATOM 870 N N . ARG A 1 108 ? 12.783 -8.920 -5.287 1.00 97.81 108 ARG A N 1
ATOM 871 C CA . ARG A 1 108 ? 13.684 -8.670 -6.418 1.00 97.81 108 ARG A CA 1
ATOM 872 C C . ARG A 1 108 ? 13.808 -9.916 -7.286 1.00 97.81 108 ARG A C 1
ATOM 874 O O . ARG A 1 108 ? 13.574 -9.840 -8.487 1.00 97.81 108 ARG A O 1
ATOM 881 N N . ASP A 1 109 ? 14.116 -11.065 -6.694 1.00 98.19 109 ASP A N 1
ATOM 882 C CA . ASP A 1 109 ? 14.314 -12.306 -7.446 1.00 98.19 109 ASP A CA 1
ATOM 883 C C . ASP A 1 109 ? 13.042 -12.734 -8.195 1.00 98.19 109 ASP A C 1
ATOM 885 O O . ASP A 1 109 ? 13.114 -13.175 -9.343 1.00 98.19 109 ASP A O 1
ATOM 889 N N . ARG A 1 110 ? 11.855 -12.529 -7.605 1.00 98.06 110 ARG A N 1
ATOM 890 C CA . ARG A 1 110 ? 10.575 -12.756 -8.297 1.00 98.06 110 ARG A CA 1
ATOM 891 C C . ARG A 1 110 ? 10.382 -11.803 -9.477 1.00 98.06 110 ARG A C 1
ATOM 893 O O . ARG A 1 110 ? 9.963 -12.263 -10.536 1.00 98.06 110 ARG A O 1
ATOM 900 N N . ILE A 1 111 ? 10.695 -10.514 -9.318 1.00 98.12 111 ILE A N 1
ATOM 901 C CA . ILE A 1 111 ? 10.610 -9.509 -10.393 1.00 98.12 111 ILE A CA 1
ATOM 902 C C . ILE A 1 111 ? 11.574 -9.856 -11.531 1.00 98.12 111 ILE A C 1
ATOM 904 O O . ILE A 1 111 ? 11.177 -9.853 -12.694 1.00 98.12 111 ILE A O 1
ATOM 908 N N . LEU A 1 112 ? 12.821 -10.203 -11.208 1.00 97.94 112 LEU A N 1
ATOM 909 C CA . LEU A 1 112 ? 13.840 -10.602 -12.183 1.00 97.94 112 LEU A CA 1
ATOM 910 C C . LEU A 1 112 ? 13.442 -11.864 -12.954 1.00 97.94 112 LEU A C 1
ATOM 912 O O . LEU A 1 112 ? 13.725 -11.976 -14.143 1.00 97.94 112 LEU A O 1
ATOM 916 N N . ALA A 1 113 ? 12.758 -12.797 -12.289 1.00 97.75 113 ALA A N 1
ATOM 917 C CA . ALA A 1 113 ? 12.242 -14.017 -12.896 1.00 97.75 113 ALA A CA 1
ATOM 918 C C . ALA A 1 113 ? 10.944 -13.806 -13.700 1.00 97.75 113 ALA A C 1
ATOM 920 O O . ALA A 1 113 ? 10.391 -14.775 -14.226 1.00 97.75 113 ALA A O 1
ATOM 921 N N . MET A 1 114 ? 10.413 -12.579 -13.783 1.00 98.19 114 MET A N 1
ATOM 922 C CA . MET A 1 114 ? 9.178 -12.302 -14.508 1.00 98.19 114 MET A CA 1
ATOM 923 C C . MET A 1 114 ? 9.392 -12.452 -16.025 1.00 98.19 114 MET A C 1
ATOM 925 O O . MET A 1 114 ? 10.136 -11.668 -16.622 1.00 98.19 114 MET A O 1
ATOM 929 N N . PRO A 1 115 ? 8.722 -13.413 -16.692 1.00 97.19 115 PRO A N 1
ATOM 930 C CA . PRO A 1 115 ? 9.006 -13.695 -18.093 1.00 97.19 115 PRO A CA 1
ATOM 931 C C . PRO A 1 115 ? 8.657 -12.507 -18.992 1.00 97.19 115 PRO A C 1
ATOM 933 O O . PRO A 1 115 ? 7.512 -12.051 -19.006 1.00 97.19 115 PRO A O 1
ATOM 936 N N . GLY A 1 116 ? 9.620 -12.055 -19.797 1.00 97.44 116 GLY A N 1
ATOM 937 C CA . GLY A 1 116 ? 9.414 -11.018 -20.810 1.00 97.44 116 GLY A CA 1
ATOM 938 C C . GLY A 1 116 ? 9.294 -9.585 -20.281 1.00 97.44 116 GLY A C 1
ATOM 939 O O . GLY A 1 116 ? 8.805 -8.721 -21.009 1.00 97.44 116 GLY A O 1
ATOM 940 N N . LEU A 1 117 ? 9.636 -9.331 -19.010 1.00 98.06 117 LEU A N 1
ATOM 941 C CA . LEU A 1 117 ? 9.464 -8.010 -18.395 1.00 98.06 117 LEU A CA 1
ATOM 942 C C . LEU A 1 117 ? 10.356 -6.943 -19.027 1.00 98.06 117 LEU A C 1
ATOM 944 O O . LEU A 1 117 ? 9.896 -5.829 -19.269 1.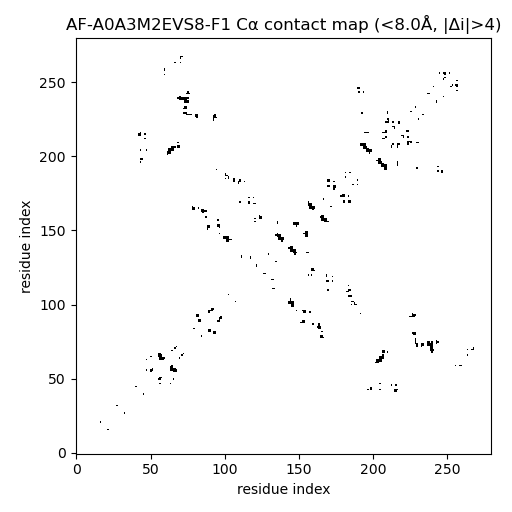00 98.06 117 LEU A O 1
ATOM 948 N N . LEU A 1 118 ? 11.606 -7.281 -19.329 1.00 97.06 118 LEU A N 1
ATOM 949 C CA . LEU A 1 118 ? 12.545 -6.342 -19.931 1.00 97.06 118 LEU A CA 1
ATOM 950 C C . LEU A 1 118 ? 12.121 -5.951 -21.349 1.00 97.06 118 LEU A C 1
ATOM 952 O O . LEU A 1 118 ? 12.120 -4.769 -21.683 1.00 97.06 118 LEU A O 1
ATOM 956 N N . GLU A 1 119 ? 11.726 -6.931 -22.158 1.00 97.06 119 GLU A N 1
ATOM 957 C CA . GLU A 1 119 ? 11.234 -6.736 -23.521 1.00 97.06 119 GLU A CA 1
ATOM 958 C C . GLU A 1 119 ? 9.963 -5.891 -23.503 1.00 97.06 119 GLU A C 1
ATOM 960 O O . GLU A 1 119 ? 9.885 -4.876 -24.188 1.00 97.06 119 GLU A O 1
ATOM 965 N N . PHE A 1 120 ? 9.016 -6.229 -22.623 1.00 97.31 120 PHE A N 1
ATOM 966 C CA . PHE A 1 120 ? 7.794 -5.449 -22.454 1.00 97.31 120 PHE A CA 1
ATOM 967 C C . PHE A 1 120 ? 8.085 -3.983 -22.102 1.00 97.31 120 PHE A C 1
ATOM 969 O O . PHE A 1 120 ? 7.442 -3.081 -22.633 1.00 97.31 120 PHE A O 1
ATOM 976 N N . LEU A 1 121 ? 9.052 -3.724 -21.218 1.00 96.31 121 LEU A N 1
ATOM 977 C CA . LEU A 1 121 ? 9.440 -2.360 -20.858 1.00 96.31 121 LEU A CA 1
ATOM 978 C C . LEU A 1 121 ? 10.154 -1.634 -22.003 1.00 96.31 121 LEU A C 1
ATOM 980 O O . LEU A 1 121 ? 9.909 -0.445 -22.178 1.00 96.31 121 LEU A O 1
ATOM 984 N N . ARG A 1 122 ? 10.996 -2.317 -22.790 1.00 95.00 122 ARG A N 1
ATOM 985 C CA . ARG A 1 122 ? 11.655 -1.738 -23.977 1.00 95.00 122 ARG A CA 1
ATOM 986 C C . ARG A 1 122 ? 10.637 -1.300 -25.021 1.00 95.00 122 ARG A C 1
ATOM 988 O O . ARG A 1 122 ? 10.723 -0.170 -25.495 1.00 95.00 122 ARG A O 1
ATOM 995 N N . ASP A 1 123 ? 9.646 -2.143 -25.295 1.00 95.06 123 ASP A N 1
ATOM 996 C CA . ASP A 1 123 ? 8.571 -1.837 -26.243 1.00 95.06 123 ASP A CA 1
ATOM 997 C C . ASP A 1 123 ? 7.771 -0.600 -25.811 1.00 95.06 123 ASP A C 1
ATOM 999 O O . ASP A 1 123 ? 7.337 0.197 -26.639 1.00 95.06 123 ASP A O 1
ATOM 1003 N N . ARG A 1 124 ? 7.580 -0.418 -24.497 1.00 94.69 124 ARG A N 1
ATOM 1004 C CA . ARG A 1 124 ? 6.806 0.695 -23.922 1.00 94.69 124 ARG A CA 1
ATOM 1005 C C . ARG A 1 124 ? 7.626 1.943 -23.605 1.00 94.69 124 ARG A C 1
ATOM 1007 O O . ARG A 1 124 ? 7.047 2.993 -23.345 1.00 94.69 124 ARG A O 1
ATOM 1014 N N . LYS A 1 125 ? 8.954 1.849 -23.607 1.00 91.88 125 LYS A N 1
ATOM 1015 C CA . LYS A 1 125 ? 9.869 2.958 -23.313 1.00 91.88 125 LYS A CA 1
ATOM 1016 C C . LYS A 1 125 ? 10.951 3.061 -24.390 1.00 91.88 125 LYS A C 1
ATOM 1018 O O . LYS A 1 125 ? 12.108 2.705 -24.127 1.00 91.88 125 LYS A O 1
ATOM 1023 N N . PRO A 1 126 ? 10.617 3.576 -25.589 1.00 84.25 126 PRO A N 1
ATOM 1024 C CA . PRO A 1 126 ? 11.615 3.838 -26.617 1.00 84.25 126 PRO A CA 1
ATOM 1025 C C . PRO A 1 126 ? 12.753 4.703 -26.056 1.00 84.25 126 PRO A C 1
ATOM 1027 O O . PRO A 1 126 ? 12.517 5.760 -25.474 1.00 84.25 126 PRO A O 1
ATOM 1030 N N . GLY A 1 127 ? 13.994 4.231 -26.187 1.00 85.38 127 GLY A N 1
ATOM 1031 C CA . GLY A 1 127 ? 15.178 4.915 -25.653 1.00 85.38 127 GLY A CA 1
ATOM 1032 C C . GLY A 1 127 ? 15.607 4.497 -24.241 1.00 85.38 127 GLY A C 1
ATOM 1033 O O . GLY A 1 127 ? 16.579 5.048 -23.722 1.00 85.38 127 GLY A O 1
ATOM 1034 N N . MET A 1 128 ? 14.951 3.511 -23.618 1.00 90.62 128 MET A N 1
ATOM 1035 C CA . MET A 1 128 ? 15.450 2.909 -22.380 1.00 90.62 128 MET A CA 1
ATOM 1036 C C . MET A 1 128 ? 16.833 2.277 -22.606 1.00 90.62 128 MET A C 1
ATOM 1038 O O . MET A 1 128 ? 16.969 1.303 -23.342 1.00 90.62 128 MET A O 1
ATOM 1042 N N . LYS A 1 129 ? 17.861 2.815 -21.938 1.00 88.81 129 LYS A N 1
ATOM 1043 C CA . LYS A 1 129 ? 19.268 2.400 -22.106 1.00 88.81 129 LYS A CA 1
ATOM 1044 C C . LYS A 1 129 ? 19.688 1.184 -21.271 1.00 88.81 129 LYS A C 1
ATOM 1046 O O . LYS A 1 129 ? 20.830 0.755 -21.376 1.00 88.81 129 LYS A O 1
ATOM 1051 N N . ARG A 1 130 ? 18.790 0.639 -20.444 1.00 89.50 130 ARG A N 1
ATOM 1052 C CA . ARG A 1 130 ? 19.116 -0.452 -19.515 1.00 89.50 130 ARG A CA 1
ATOM 1053 C C . ARG A 1 130 ? 19.313 -1.781 -20.249 1.00 89.50 130 ARG A C 1
ATOM 1055 O O . ARG A 1 130 ? 18.473 -2.194 -21.062 1.00 89.50 130 ARG A O 1
ATOM 1062 N N . SER A 1 131 ? 20.417 -2.461 -19.950 1.00 91.19 131 SER A N 1
ATOM 1063 C CA . SER A 1 131 ? 20.787 -3.734 -20.577 1.00 91.19 131 SER A CA 1
ATOM 1064 C C . SER A 1 131 ? 20.114 -4.928 -19.896 1.00 91.19 131 SER A C 1
ATOM 1066 O O . SER A 1 131 ? 1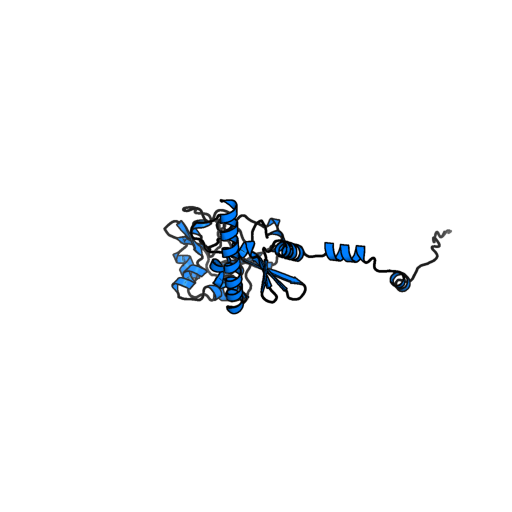9.719 -5.871 -20.587 1.00 91.19 131 SER A O 1
ATOM 1068 N N . GLY A 1 132 ? 19.881 -4.836 -18.582 1.00 95.62 132 GLY A N 1
ATOM 1069 C CA . GLY A 1 132 ? 19.234 -5.866 -17.770 1.00 95.62 132 GLY A CA 1
ATOM 1070 C C . GLY A 1 132 ? 18.285 -5.314 -16.704 1.00 95.62 132 GLY A C 1
ATOM 1071 O O . GLY A 1 132 ? 18.353 -4.147 -16.324 1.00 95.62 132 GLY A O 1
ATOM 1072 N N . LEU A 1 133 ? 17.413 -6.181 -16.173 1.00 96.00 133 LEU A N 1
ATOM 1073 C CA . LEU A 1 133 ? 16.505 -5.826 -15.071 1.00 96.00 133 LEU A CA 1
ATOM 1074 C C . LEU A 1 133 ? 17.241 -5.520 -13.758 1.00 96.00 133 LEU A C 1
ATOM 1076 O O . LEU A 1 133 ? 16.682 -4.848 -12.902 1.00 96.00 133 LEU A O 1
ATOM 1080 N N . GLN A 1 134 ? 18.487 -5.973 -13.595 1.00 96.56 134 GLN A N 1
ATOM 1081 C CA . GLN A 1 134 ? 19.281 -5.684 -12.395 1.00 96.56 134 GLN A CA 1
ATOM 1082 C C . GLN A 1 134 ? 19.541 -4.184 -12.207 1.00 96.56 134 GLN A C 1
ATOM 1084 O O . GLN A 1 134 ? 19.601 -3.711 -11.082 1.00 96.56 134 GLN A O 1
ATOM 1089 N N . GLU A 1 135 ? 19.606 -3.422 -13.300 1.00 96.00 135 GLU A N 1
ATOM 1090 C CA . GLU A 1 135 ? 19.811 -1.964 -13.295 1.00 96.00 135 GLU A CA 1
ATOM 1091 C C . GLU A 1 135 ? 18.568 -1.169 -12.843 1.00 96.00 135 GLU A C 1
ATOM 1093 O O . GLU A 1 135 ? 18.534 0.058 -12.938 1.00 96.00 135 GLU A O 1
ATOM 1098 N N . PHE A 1 136 ? 17.502 -1.860 -12.435 1.00 96.38 136 PHE A N 1
ATOM 1099 C CA . PHE A 1 136 ? 16.277 -1.266 -11.897 1.00 96.38 136 PHE A CA 1
ATOM 1100 C C . PHE A 1 136 ? 16.262 -1.284 -10.367 1.00 96.38 136 PHE A C 1
ATOM 1102 O O . PHE A 1 136 ? 15.244 -0.945 -9.764 1.00 96.38 136 PHE A O 1
ATOM 1109 N N . PHE A 1 137 ? 17.367 -1.699 -9.752 1.00 97.25 137 PHE A N 1
ATOM 1110 C CA . PHE A 1 137 ? 17.526 -1.786 -8.314 1.00 97.25 137 PHE A CA 1
ATOM 1111 C C . PHE A 1 137 ? 18.838 -1.124 -7.904 1.00 97.25 137 PHE A C 1
ATOM 1113 O O . PHE A 1 137 ? 19.856 -1.287 -8.579 1.00 97.25 137 PHE A O 1
ATOM 1120 N N . PHE A 1 138 ? 18.823 -0.451 -6.764 1.00 96.62 138 PHE A N 1
ATOM 1121 C CA . PHE A 1 138 ? 20.009 0.095 -6.112 1.00 96.62 138 PHE A CA 1
ATOM 1122 C C . PHE A 1 138 ? 19.937 -0.172 -4.608 1.00 96.62 138 PHE A C 1
ATOM 1124 O O . PHE A 1 138 ? 18.926 -0.667 -4.112 1.00 96.62 138 PHE A O 1
ATOM 1131 N N . ARG A 1 139 ? 21.025 0.095 -3.885 1.00 96.62 139 ARG A N 1
ATOM 1132 C CA . ARG A 1 139 ? 20.995 0.136 -2.421 1.00 96.62 139 ARG A CA 1
ATOM 1133 C C . ARG A 1 139 ? 21.010 1.584 -1.973 1.00 96.62 139 ARG A C 1
ATOM 1135 O O . ARG A 1 139 ? 21.887 2.319 -2.423 1.00 96.62 139 ARG A O 1
ATOM 1142 N N . ASP A 1 140 ? 20.056 1.963 -1.137 1.00 92.88 140 ASP A N 1
ATOM 1143 C CA . ASP A 1 140 ? 20.035 3.292 -0.533 1.00 92.88 140 ASP A CA 1
ATOM 1144 C C . ASP A 1 140 ? 21.068 3.425 0.600 1.00 92.88 140 ASP A C 1
ATOM 1146 O O . ASP A 1 140 ? 21.868 2.519 0.862 1.00 92.88 140 ASP A O 1
ATOM 1150 N N . GLU A 1 141 ? 21.075 4.587 1.249 1.00 91.50 141 GLU A N 1
ATOM 1151 C CA . GLU A 1 141 ? 21.976 4.915 2.357 1.00 91.50 141 GLU A CA 1
ATOM 1152 C C . GLU A 1 141 ? 21.779 4.033 3.597 1.00 91.50 141 GLU A C 1
ATOM 1154 O O . GLU A 1 141 ? 22.727 3.813 4.351 1.00 91.50 141 GLU A O 1
ATOM 1159 N N . ASN A 1 142 ? 20.593 3.443 3.745 1.00 90.19 142 ASN A N 1
ATOM 1160 C CA . ASN A 1 142 ? 20.256 2.491 4.800 1.00 90.19 142 ASN A CA 1
ATOM 1161 C C . ASN A 1 142 ? 20.520 1.038 4.369 1.00 90.19 142 ASN A C 1
ATOM 1163 O O . ASN A 1 142 ? 20.111 0.090 5.041 1.00 90.19 142 ASN A O 1
ATOM 1167 N N . TYR A 1 143 ? 21.231 0.843 3.251 1.00 94.00 143 TYR A N 1
ATOM 1168 C CA . TYR A 1 143 ? 21.546 -0.447 2.633 1.00 94.00 143 TYR A CA 1
ATOM 1169 C C . TYR A 1 143 ? 20.318 -1.247 2.171 1.00 94.00 143 TYR A C 1
ATOM 1171 O O . TYR A 1 143 ? 20.471 -2.407 1.738 1.00 94.00 143 TYR A O 1
ATOM 1179 N N . ALA A 1 144 ? 19.122 -0.654 2.212 1.00 93.81 144 ALA A N 1
ATOM 1180 C CA . ALA A 1 144 ? 17.907 -1.286 1.740 1.00 93.81 144 ALA A CA 1
ATOM 1181 C C . ALA A 1 144 ? 17.933 -1.348 0.212 1.00 93.81 144 ALA A C 1
ATOM 1183 O O . ALA A 1 144 ? 18.465 -0.480 -0.478 1.00 93.81 144 ALA A O 1
ATOM 1184 N N . LEU A 1 145 ? 17.443 -2.461 -0.330 1.00 97.06 145 LEU A N 1
ATOM 1185 C CA . LEU A 1 145 ? 17.373 -2.654 -1.769 1.00 97.06 145 LEU A CA 1
ATOM 1186 C C . LEU A 1 145 ? 16.122 -1.941 -2.282 1.00 97.06 145 LEU A C 1
ATOM 1188 O O . LEU A 1 145 ? 15.016 -2.327 -1.919 1.00 97.06 145 LEU A O 1
ATOM 1192 N N . THR A 1 146 ? 16.295 -0.962 -3.157 1.00 96.62 146 THR A N 1
ATOM 1193 C CA . THR A 1 146 ? 15.244 -0.015 -3.540 1.00 96.62 146 THR A CA 1
ATOM 1194 C C . THR A 1 146 ? 15.082 0.019 -5.056 1.00 96.62 146 THR A C 1
ATOM 1196 O O . THR A 1 146 ? 16.030 -0.229 -5.808 1.00 96.62 146 THR A O 1
ATOM 1199 N N . LEU A 1 147 ? 13.856 0.255 -5.533 1.00 96.19 147 LEU A N 1
ATOM 1200 C CA . LEU A 1 147 ? 13.591 0.401 -6.963 1.00 96.19 147 LEU A CA 1
ATOM 1201 C C . LEU A 1 147 ? 14.136 1.726 -7.493 1.00 96.19 147 LEU A C 1
ATOM 1203 O O . LEU A 1 147 ? 13.793 2.794 -6.995 1.00 96.19 147 LEU A O 1
ATOM 1207 N N . GLU A 1 148 ? 14.897 1.649 -8.577 1.00 94.88 148 GLU A N 1
ATOM 1208 C CA . GLU A 1 148 ? 15.482 2.808 -9.241 1.00 94.88 148 GLU A CA 1
ATOM 1209 C C . GLU A 1 148 ? 14.398 3.739 -9.813 1.00 94.88 148 GLU A C 1
ATOM 1211 O O . GLU A 1 148 ? 13.327 3.290 -10.252 1.00 94.88 148 GLU A O 1
ATOM 1216 N N . LYS A 1 149 ? 14.694 5.039 -9.884 1.00 91.56 149 LYS A N 1
ATOM 1217 C CA . LYS A 1 149 ? 13.886 6.016 -10.627 1.00 91.56 149 LYS A CA 1
ATOM 1218 C C . LYS A 1 149 ? 14.474 6.248 -12.028 1.00 91.56 149 LYS A C 1
ATOM 1220 O O . LYS A 1 149 ? 15.641 5.997 -12.312 1.00 91.56 149 LYS A O 1
ATOM 1225 N N . ASP A 1 150 ? 13.648 6.626 -12.993 1.00 88.31 150 ASP A N 1
ATOM 1226 C CA . ASP A 1 150 ? 14.129 7.091 -14.293 1.00 88.31 150 ASP A CA 1
ATOM 1227 C C . ASP A 1 150 ? 14.648 8.542 -14.191 1.00 88.31 150 ASP A C 1
ATOM 1229 O O . ASP A 1 150 ? 14.407 9.209 -13.184 1.00 88.31 150 ASP A O 1
ATOM 1233 N N . PRO A 1 151 ? 15.342 9.075 -15.215 1.00 86.94 151 PRO A N 1
ATOM 1234 C CA . PRO A 1 151 ? 15.835 10.456 -15.181 1.00 86.94 151 PRO A CA 1
ATOM 1235 C C . PRO A 1 151 ? 14.746 11.532 -15.025 1.00 86.94 151 PRO A C 1
ATOM 1237 O O . PRO A 1 151 ? 15.062 12.676 -14.712 1.00 86.94 151 PRO A O 1
ATOM 1240 N N . ALA A 1 152 ? 13.472 11.198 -15.257 1.00 83.25 152 ALA A N 1
ATOM 1241 C CA . ALA A 1 152 ? 12.347 12.099 -15.020 1.00 83.25 152 ALA A CA 1
ATOM 1242 C C . ALA A 1 152 ? 11.810 12.011 -13.574 1.00 83.25 152 ALA A C 1
ATOM 1244 O O . ALA A 1 152 ? 10.944 12.806 -13.197 1.00 83.25 152 ALA A O 1
ATOM 1245 N N . GLY A 1 153 ? 12.342 11.098 -12.757 1.00 86.31 153 GLY A N 1
ATOM 1246 C CA . GLY A 1 153 ? 11.971 10.876 -11.362 1.00 86.31 153 GLY A CA 1
ATOM 1247 C C . GLY A 1 153 ? 10.812 9.897 -11.167 1.00 86.31 153 GLY A C 1
ATOM 1248 O O . GLY A 1 153 ? 10.271 9.822 -10.068 1.00 86.31 153 GLY A O 1
ATOM 1249 N N . ASN A 1 154 ? 10.396 9.157 -12.198 1.00 87.12 154 ASN A N 1
ATOM 1250 C CA . ASN A 1 154 ? 9.343 8.146 -12.058 1.00 87.12 154 ASN A CA 1
ATOM 1251 C C . ASN A 1 154 ? 9.951 6.790 -11.691 1.00 87.12 154 ASN A C 1
ATOM 1253 O O . ASN A 1 154 ? 11.095 6.520 -12.035 1.00 87.12 154 ASN A O 1
ATOM 1257 N N . CYS A 1 155 ? 9.179 5.879 -11.095 1.00 91.62 155 CYS A N 1
ATOM 1258 C CA . CYS A 1 155 ? 9.625 4.494 -10.914 1.00 91.62 155 CYS A CA 1
ATOM 1259 C C . CYS A 1 155 ? 10.149 3.883 -12.235 1.00 91.62 155 CYS A C 1
ATOM 1261 O O . CYS A 1 155 ? 9.484 3.958 -13.274 1.00 91.62 155 CYS A O 1
ATOM 1263 N N . ALA A 1 156 ? 11.302 3.205 -12.206 1.00 93.00 156 ALA A N 1
ATOM 1264 C CA . ALA A 1 156 ? 11.920 2.612 -13.394 1.00 93.00 156 ALA A CA 1
ATOM 1265 C C . ALA A 1 156 ? 11.021 1.580 -14.098 1.00 93.00 156 ALA A C 1
ATOM 1267 O O . ALA A 1 156 ? 11.127 1.407 -15.315 1.00 93.00 156 ALA A O 1
ATOM 1268 N N . PHE A 1 157 ? 10.079 0.959 -13.384 1.00 95.19 157 PHE A N 1
ATOM 1269 C CA . PHE A 1 157 ? 9.082 0.046 -13.955 1.00 95.19 157 PHE A CA 1
ATOM 1270 C C . PHE A 1 157 ? 7.833 0.744 -14.511 1.00 95.19 157 PHE A C 1
ATOM 1272 O O . PHE A 1 157 ? 7.003 0.081 -15.128 1.00 95.19 157 PHE A O 1
ATOM 1279 N N . GLY A 1 158 ? 7.651 2.046 -14.294 1.00 92.81 158 GLY A N 1
ATOM 1280 C CA . GLY A 1 158 ? 6.465 2.782 -14.733 1.00 92.81 158 GLY A CA 1
ATOM 1281 C C . GLY A 1 158 ? 6.633 3.418 -16.109 1.00 92.81 158 GLY A C 1
ATOM 1282 O O . GLY A 1 158 ? 7.654 4.045 -16.346 1.00 92.81 158 GLY A O 1
ATOM 1283 N N . TYR A 1 159 ? 5.681 3.270 -17.025 1.00 92.25 159 TYR A N 1
ATOM 1284 C CA . TYR A 1 159 ? 5.737 3.817 -18.388 1.00 92.25 159 TYR A CA 1
ATOM 1285 C C . TYR A 1 159 ? 4.484 4.638 -18.699 1.00 92.25 159 TYR A C 1
ATOM 1287 O O . TYR A 1 159 ? 3.463 4.450 -18.047 1.00 92.25 159 TYR A O 1
ATOM 1295 N N . PHE A 1 160 ? 4.558 5.514 -19.699 1.00 89.88 160 PHE A N 1
ATOM 1296 C CA . PHE A 1 160 ? 3.389 6.202 -20.246 1.00 89.88 160 PHE A CA 1
ATOM 1297 C C . PHE A 1 160 ? 2.927 5.491 -21.517 1.00 89.88 160 PHE A C 1
ATOM 1299 O O . PHE A 1 160 ? 3.763 5.079 -22.322 1.00 89.88 160 PHE A O 1
ATOM 1306 N N . ASP A 1 161 ? 1.623 5.303 -21.680 1.00 89.75 161 ASP A N 1
ATOM 1307 C CA . ASP A 1 161 ? 1.056 4.815 -22.932 1.00 89.75 161 ASP A CA 1
ATOM 1308 C C . ASP A 1 161 ? 0.938 5.933 -23.987 1.00 89.75 161 ASP A C 1
ATOM 1310 O O . ASP A 1 161 ? 1.406 7.058 -23.796 1.00 89.75 161 ASP A O 1
ATOM 1314 N N . GLU A 1 162 ? 0.325 5.607 -25.125 1.00 87.62 162 GLU A N 1
ATOM 1315 C CA . GLU A 1 162 ? 0.140 6.534 -26.247 1.00 87.62 162 GLU A CA 1
ATOM 1316 C C . GLU A 1 162 ? -0.816 7.692 -25.916 1.00 87.62 162 GLU A C 1
ATOM 1318 O O . GLU A 1 162 ? -0.685 8.776 -26.484 1.00 87.62 162 GLU A O 1
ATOM 1323 N N . GLU A 1 163 ? -1.731 7.502 -24.961 1.00 86.06 163 GLU A N 1
ATOM 1324 C CA . GLU A 1 163 ? -2.656 8.533 -24.470 1.00 86.06 163 GLU A CA 1
ATOM 1325 C C . GLU A 1 163 ? -2.018 9.419 -23.380 1.00 86.06 163 GLU A C 1
ATOM 1327 O O . GLU A 1 163 ? -2.633 10.373 -22.893 1.00 86.06 163 GLU A O 1
ATOM 1332 N N . GLY A 1 164 ? -0.764 9.143 -23.007 1.00 84.81 164 GLY A N 1
ATOM 1333 C CA . GLY A 1 164 ? -0.047 9.858 -21.956 1.00 84.81 164 GLY A CA 1
ATOM 1334 C C . GLY A 1 164 ? -0.482 9.450 -20.549 1.00 84.81 164 GLY A C 1
ATOM 1335 O O . GLY A 1 164 ? -0.313 10.222 -19.602 1.00 84.81 164 GLY A O 1
ATOM 1336 N N . GLU A 1 165 ? -1.045 8.256 -20.392 1.00 86.12 165 GLU A N 1
ATOM 1337 C CA . GLU A 1 165 ? -1.420 7.683 -19.111 1.00 86.12 165 GLU A CA 1
ATOM 1338 C C . GLU A 1 165 ? -0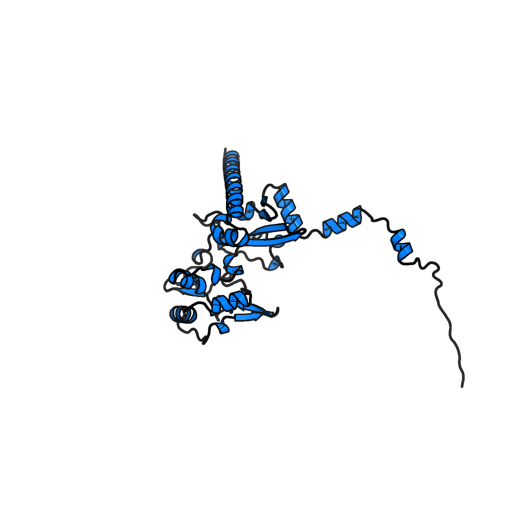.316 6.791 -18.555 1.00 86.12 165 GLU A C 1
ATOM 1340 O O . GLU A 1 165 ? 0.295 5.990 -19.257 1.00 86.12 165 GLU A O 1
ATOM 1345 N N . PHE A 1 166 ? -0.051 6.923 -17.259 1.00 88.50 166 PHE A N 1
ATOM 1346 C CA . PHE A 1 166 ? 1.018 6.178 -16.610 1.00 88.50 166 PHE A CA 1
ATOM 1347 C C . PHE A 1 166 ? 0.546 4.803 -16.132 1.00 88.50 166 PHE A C 1
ATOM 1349 O O . PHE A 1 166 ? -0.493 4.678 -15.479 1.00 88.50 166 PHE A O 1
ATOM 1356 N N . PHE A 1 167 ? 1.367 3.785 -16.352 1.00 91.38 167 PHE A N 1
ATOM 1357 C CA . PHE A 1 167 ? 1.119 2.406 -15.954 1.00 91.38 167 PHE A CA 1
ATOM 1358 C C . PHE A 1 167 ? 2.353 1.774 -15.325 1.00 91.38 167 PHE A C 1
ATOM 1360 O O . PHE A 1 167 ? 3.491 2.064 -15.679 1.00 91.38 167 PHE A O 1
ATOM 1367 N N . CYS A 1 168 ? 2.126 0.828 -14.417 1.00 93.62 168 CYS A N 1
ATOM 1368 C CA . CYS A 1 168 ? 3.181 -0.021 -13.877 1.00 93.62 168 CYS A CA 1
ATOM 1369 C C . CYS A 1 168 ? 3.427 -1.205 -14.823 1.00 93.62 168 CYS A C 1
ATOM 1371 O O . CYS A 1 168 ? 2.533 -2.025 -15.023 1.00 93.62 168 CYS A O 1
ATOM 1373 N N . GLY A 1 169 ? 4.644 -1.338 -15.352 1.00 95.94 169 GLY A N 1
ATOM 1374 C CA . GLY A 1 169 ? 5.029 -2.416 -16.265 1.00 95.94 169 GLY A CA 1
ATOM 1375 C C . GLY A 1 169 ? 4.906 -3.812 -15.661 1.00 95.94 169 GLY A C 1
ATOM 1376 O O . GLY A 1 169 ? 4.402 -4.711 -16.325 1.00 95.94 169 GLY A O 1
ATOM 1377 N N . ILE A 1 170 ? 5.260 -3.974 -14.380 1.00 97.25 170 ILE A N 1
ATOM 1378 C CA . ILE A 1 170 ? 5.079 -5.241 -13.649 1.00 97.25 170 ILE A CA 1
ATOM 1379 C C . ILE A 1 170 ? 3.594 -5.620 -13.609 1.00 97.25 170 ILE A C 1
ATOM 1381 O O . ILE A 1 170 ? 3.216 -6.737 -13.952 1.00 97.25 170 ILE A O 1
ATOM 1385 N N . HIS A 1 171 ? 2.732 -4.679 -13.220 1.00 95.44 171 HIS A N 1
ATOM 1386 C CA . HIS A 1 171 ? 1.297 -4.930 -13.105 1.00 95.44 171 HIS A CA 1
ATOM 1387 C C . HIS A 1 171 ? 0.660 -5.210 -14.474 1.00 95.44 171 HIS A C 1
ATOM 1389 O O . HIS A 1 171 ? -0.028 -6.213 -14.644 1.00 95.44 171 HIS A O 1
ATOM 1395 N N . ALA A 1 172 ? 0.932 -4.355 -15.463 1.00 96.31 172 ALA A N 1
ATOM 1396 C CA . ALA A 1 172 ? 0.375 -4.470 -16.806 1.00 96.31 172 ALA A CA 1
ATOM 1397 C C . ALA A 1 172 ? 0.786 -5.781 -17.489 1.00 96.31 172 ALA A C 1
ATOM 1399 O O . ALA A 1 172 ? -0.054 -6.458 -18.085 1.00 96.31 172 ALA A O 1
ATOM 1400 N N . LEU A 1 173 ? 2.057 -6.179 -17.374 1.00 97.94 173 LEU A N 1
ATOM 1401 C CA . LEU A 1 173 ? 2.525 -7.433 -17.952 1.00 97.94 173 LEU A CA 1
ATOM 1402 C C . LEU A 1 173 ? 1.926 -8.652 -17.246 1.00 97.94 173 LEU A C 1
ATOM 1404 O O . LEU A 1 173 ? 1.587 -9.625 -17.920 1.00 97.94 173 LEU A O 1
ATOM 1408 N N . ALA A 1 174 ? 1.780 -8.602 -15.918 1.00 97.38 174 ALA A N 1
ATOM 1409 C CA . ALA A 1 174 ? 1.176 -9.692 -15.165 1.00 97.38 174 ALA A CA 1
ATOM 1410 C C . ALA A 1 174 ? -0.262 -9.936 -15.638 1.00 97.38 174 ALA A C 1
ATOM 1412 O O . ALA A 1 174 ? -0.588 -11.058 -16.017 1.00 97.38 174 ALA A O 1
ATOM 1413 N N . LEU A 1 175 ? -1.072 -8.878 -15.757 1.00 95.81 175 LEU A N 1
ATOM 1414 C CA . LEU A 1 175 ? -2.423 -8.981 -16.314 1.00 95.81 175 LEU A CA 1
ATOM 1415 C C . LEU A 1 175 ? -2.413 -9.494 -17.761 1.00 95.81 175 LEU A C 1
ATOM 1417 O O . LEU A 1 175 ? -3.135 -10.436 -18.081 1.00 95.81 175 LEU A O 1
ATOM 1421 N N . LYS A 1 176 ? -1.550 -8.940 -18.625 1.00 97.06 176 LYS A N 1
ATOM 1422 C CA . LYS A 1 176 ? -1.439 -9.349 -20.039 1.00 97.06 176 LYS A CA 1
ATOM 1423 C C . LYS A 1 176 ? -1.122 -10.839 -20.201 1.00 97.06 176 LYS A C 1
ATOM 1425 O O . LYS A 1 176 ? -1.549 -11.448 -21.177 1.00 97.06 176 LYS A O 1
ATOM 1430 N N . ARG A 1 177 ? -0.350 -11.420 -19.279 1.00 97.06 177 ARG A N 1
ATOM 1431 C CA . ARG A 1 177 ? 0.069 -12.832 -19.311 1.00 97.06 177 ARG A CA 1
ATOM 1432 C C . ARG A 1 177 ? -0.740 -13.735 -18.377 1.00 97.06 177 ARG A C 1
ATOM 1434 O O . ARG A 1 177 ? -0.350 -14.883 -18.191 1.00 97.06 177 ARG A O 1
ATOM 1441 N N . ASN A 1 178 ? -1.835 -13.237 -17.798 1.00 96.62 178 ASN A N 1
ATOM 1442 C CA . ASN A 1 178 ? -2.637 -13.956 -16.805 1.00 96.62 178 ASN A CA 1
ATOM 1443 C C . ASN A 1 178 ? -1.792 -14.513 -15.635 1.00 96.62 178 ASN A C 1
ATOM 1445 O O . ASN A 1 178 ? -1.989 -15.632 -15.165 1.00 96.62 178 ASN A O 1
ATOM 1449 N N . LEU A 1 179 ? -0.797 -13.738 -15.203 1.00 96.19 179 LEU A N 1
ATOM 1450 C CA . LEU A 1 179 ? 0.041 -14.031 -14.047 1.00 96.19 179 LEU A CA 1
ATOM 1451 C C . LEU A 1 179 ? -0.543 -13.369 -12.798 1.00 96.19 179 LEU A C 1
ATOM 1453 O O . LEU A 1 179 ? -1.122 -12.284 -12.863 1.00 96.19 179 LEU A O 1
ATOM 1457 N N . ASP A 1 180 ? -0.311 -13.981 -11.637 1.00 93.81 180 ASP A N 1
ATOM 1458 C CA . ASP A 1 180 ? -0.682 -13.376 -10.360 1.00 93.81 180 ASP A CA 1
ATOM 1459 C C . ASP A 1 180 ? 0.170 -12.127 -10.093 1.00 93.81 180 ASP A C 1
ATOM 1461 O O . ASP A 1 180 ? 1.367 -12.220 -9.812 1.00 93.81 180 ASP A O 1
ATOM 1465 N N . VAL A 1 181 ? -0.458 -10.950 -10.149 1.00 94.00 181 VAL A N 1
ATOM 1466 C CA . VAL A 1 181 ? 0.168 -9.656 -9.838 1.00 94.00 181 VAL A CA 1
ATOM 1467 C C . VAL A 1 181 ? 0.879 -9.698 -8.485 1.00 94.00 181 VAL A C 1
ATOM 1469 O O . VAL A 1 181 ? 1.971 -9.141 -8.356 1.00 94.00 181 VAL A O 1
ATOM 1472 N N . ARG A 1 182 ? 0.300 -10.385 -7.492 1.00 91.25 182 ARG A N 1
ATOM 1473 C CA . ARG A 1 182 ? 0.811 -10.418 -6.115 1.00 91.25 182 ARG A CA 1
ATOM 1474 C C . ARG A 1 182 ? 2.149 -11.127 -5.994 1.00 91.25 182 ARG A C 1
ATOM 1476 O O . ARG A 1 182 ? 2.915 -10.866 -5.072 1.00 91.25 182 ARG A O 1
ATOM 1483 N N . ARG A 1 183 ? 2.443 -12.017 -6.944 1.00 94.25 183 ARG A N 1
ATOM 1484 C CA . ARG A 1 183 ? 3.717 -12.729 -7.008 1.00 94.25 183 ARG A CA 1
ATOM 1485 C C . ARG A 1 183 ? 4.867 -11.810 -7.414 1.00 94.25 183 ARG A C 1
ATOM 1487 O O . ARG A 1 183 ? 5.992 -12.063 -6.998 1.00 94.25 183 ARG A O 1
ATOM 1494 N N . TYR A 1 184 ? 4.603 -10.789 -8.227 1.00 96.62 184 TYR A N 1
ATOM 1495 C CA . TYR A 1 184 ? 5.650 -9.986 -8.866 1.00 96.62 184 TYR A CA 1
ATOM 1496 C C . TYR A 1 184 ? 5.701 -8.541 -8.375 1.00 96.62 184 TYR A C 1
ATOM 1498 O O . TYR A 1 184 ? 6.771 -7.948 -8.348 1.00 96.62 184 TYR A O 1
ATOM 1506 N N . LYS A 1 185 ? 4.569 -7.935 -8.015 1.00 95.31 185 LYS A N 1
ATOM 1507 C CA . LYS A 1 185 ? 4.543 -6.542 -7.559 1.00 95.31 185 LYS A CA 1
ATOM 1508 C C . LYS A 1 185 ? 5.137 -6.447 -6.141 1.00 95.31 185 LYS A C 1
ATOM 1510 O O . LYS A 1 185 ? 4.808 -7.301 -5.325 1.00 95.31 185 LYS A O 1
ATOM 1515 N N . PRO A 1 186 ? 5.951 -5.428 -5.811 1.00 95.88 186 PRO A N 1
ATOM 1516 C CA . PRO A 1 186 ? 6.415 -5.209 -4.439 1.00 95.88 186 PRO A CA 1
ATOM 1517 C C . PRO A 1 186 ? 5.265 -5.129 -3.436 1.00 95.88 186 PRO A C 1
ATOM 1519 O O . PRO A 1 186 ? 4.241 -4.512 -3.744 1.00 95.88 186 PRO A O 1
ATOM 1522 N N . ALA A 1 187 ? 5.442 -5.698 -2.247 1.00 94.00 187 ALA A N 1
ATOM 1523 C CA . ALA A 1 187 ? 4.463 -5.710 -1.168 1.00 94.00 187 ALA A CA 1
ATOM 1524 C C . ALA A 1 187 ? 4.030 -4.288 -0.811 1.00 94.00 187 ALA A C 1
ATOM 1526 O O . ALA A 1 187 ? 2.840 -3.999 -0.850 1.00 94.00 187 ALA A O 1
ATOM 1527 N N . VAL A 1 188 ? 4.970 -3.359 -0.619 1.00 92.25 188 VAL A N 1
ATOM 1528 C CA . VAL A 1 188 ? 4.652 -1.952 -0.311 1.00 92.25 188 VAL A CA 1
ATOM 1529 C C . VAL A 1 188 ? 3.763 -1.301 -1.383 1.00 92.25 188 VAL A C 1
ATOM 1531 O O . VAL A 1 188 ? 2.819 -0.581 -1.075 1.00 92.25 188 VAL A O 1
ATOM 1534 N N . CYS A 1 189 ? 3.965 -1.636 -2.664 1.00 93.50 189 CYS A N 1
ATOM 1535 C CA . CYS A 1 189 ? 3.115 -1.157 -3.757 1.00 93.50 189 CYS A CA 1
ATOM 1536 C C . CYS A 1 189 ? 1.743 -1.846 -3.825 1.00 93.50 189 CYS A C 1
ATOM 1538 O O . CYS A 1 189 ? 0.849 -1.333 -4.497 1.00 93.50 189 CYS A O 1
ATOM 1540 N N . GLN A 1 190 ? 1.606 -3.049 -3.265 1.00 93.25 190 GLN A N 1
ATOM 1541 C CA . GLN A 1 190 ? 0.333 -3.768 -3.160 1.00 93.25 190 GLN A CA 1
ATOM 1542 C C . GLN A 1 190 ? -0.470 -3.324 -1.939 1.00 93.25 190 GLN A C 1
ATOM 1544 O O . GLN A 1 190 ? -1.697 -3.347 -1.985 1.00 93.25 190 GLN A O 1
ATOM 1549 N N . LEU A 1 191 ? 0.228 -2.958 -0.865 1.00 93.69 191 LEU A N 1
ATOM 1550 C CA . LEU A 1 191 ? -0.363 -2.543 0.394 1.00 93.69 191 LEU A CA 1
ATOM 1551 C C . LEU A 1 191 ? -0.782 -1.083 0.354 1.00 93.69 191 LEU A C 1
ATOM 1553 O O . LEU A 1 191 ? -1.826 -0.777 0.896 1.00 93.69 191 LEU A O 1
ATOM 1557 N N . PHE A 1 192 ? -0.083 -0.193 -0.352 1.00 93.12 192 PHE A N 1
ATOM 1558 C CA . PHE A 1 192 ? -0.456 1.221 -0.363 1.00 93.12 192 PHE A CA 1
ATOM 1559 C C . PHE A 1 192 ? -1.923 1.463 -0.800 1.00 93.12 192 PHE A C 1
ATOM 1561 O O . PHE A 1 192 ? -2.311 1.036 -1.895 1.00 93.12 192 PHE A O 1
ATOM 1568 N N . PRO A 1 193 ? -2.737 2.202 -0.017 1.00 94.38 193 PRO A N 1
ATOM 1569 C CA . PRO A 1 193 ? -2.368 3.004 1.156 1.00 94.38 193 PRO A CA 1
ATOM 1570 C C . PRO A 1 193 ? -2.568 2.315 2.509 1.00 94.38 193 PRO A C 1
ATOM 1572 O O . PRO A 1 193 ? -2.452 2.970 3.531 1.00 94.38 193 PRO A O 1
ATOM 1575 N N . LEU A 1 194 ? -2.940 1.043 2.533 1.00 96.19 194 LEU A N 1
ATOM 1576 C CA . LEU A 1 194 ? -3.056 0.250 3.751 1.00 96.19 194 LEU A CA 1
ATOM 1577 C C . LEU A 1 194 ? -1.702 0.196 4.475 1.00 96.19 194 LEU A C 1
ATOM 1579 O O . LEU A 1 194 ? -0.675 -0.058 3.843 1.00 96.19 194 LEU A O 1
ATOM 1583 N N . SER A 1 195 ? -1.730 0.389 5.789 1.00 94.31 195 SER A N 1
ATOM 1584 C CA . SER A 1 195 ? -0.602 0.135 6.683 1.00 94.31 195 SER A CA 1
ATOM 1585 C C . SER A 1 195 ? -1.059 -0.792 7.800 1.00 94.31 195 SER A C 1
ATOM 1587 O O . SER A 1 195 ? -2.225 -0.756 8.207 1.00 94.31 195 SER A O 1
ATOM 1589 N N . TYR A 1 196 ? -0.149 -1.636 8.268 1.00 93.06 196 TYR A N 1
ATOM 1590 C CA . TYR A 1 196 ? -0.357 -2.388 9.490 1.00 93.06 196 TYR A CA 1
ATOM 1591 C C . TYR A 1 196 ? 0.865 -2.225 10.384 1.00 93.06 196 TYR A C 1
ATOM 1593 O O . TYR A 1 196 ? 1.994 -2.287 9.897 1.00 93.06 196 TYR A O 1
ATOM 1601 N N . VAL A 1 197 ? 0.621 -2.001 11.667 1.00 92.81 197 VAL A N 1
ATOM 1602 C CA . VAL A 1 197 ? 1.663 -1.766 12.667 1.00 92.81 197 VAL A CA 1
ATOM 1603 C C . VAL A 1 197 ? 1.526 -2.807 13.759 1.00 92.81 197 VAL A C 1
ATOM 1605 O O . VAL A 1 197 ? 0.412 -3.184 14.122 1.00 92.81 197 VAL A O 1
ATOM 1608 N N . GLU A 1 198 ? 2.655 -3.323 14.223 1.00 92.88 198 GLU A N 1
ATOM 1609 C CA . GLU A 1 198 ? 2.703 -4.222 15.368 1.00 92.88 198 GLU A CA 1
ATOM 1610 C C . GLU A 1 198 ? 2.498 -3.415 16.649 1.00 92.88 198 GLU A C 1
ATOM 1612 O O . GLU A 1 198 ? 3.063 -2.343 16.820 1.00 92.88 198 GLU A O 1
ATOM 1617 N N . LEU A 1 199 ? 1.638 -3.923 17.518 1.00 92.62 199 LEU A N 1
ATOM 1618 C CA . LEU A 1 199 ? 1.367 -3.395 18.846 1.00 92.62 199 LEU A CA 1
ATOM 1619 C C . LEU A 1 199 ? 1.932 -4.384 19.877 1.00 92.62 199 LEU A C 1
ATOM 1621 O O . LEU A 1 199 ? 2.148 -5.558 19.549 1.00 92.62 199 LEU A O 1
ATOM 1625 N N . PRO A 1 200 ? 2.085 -3.980 21.148 1.00 90.19 200 PRO A N 1
ATOM 1626 C CA . PRO A 1 200 ? 2.462 -4.906 22.207 1.00 90.19 200 PRO A CA 1
ATOM 1627 C C . PRO A 1 200 ? 1.529 -6.126 22.292 1.00 90.19 200 PRO A C 1
ATOM 1629 O O . PRO A 1 200 ? 0.323 -6.026 22.039 1.00 90.19 200 PRO A O 1
ATOM 1632 N N . GLU A 1 201 ? 2.090 -7.254 22.737 1.00 91.56 201 GLU A N 1
ATOM 1633 C CA . GLU A 1 201 ? 1.377 -8.520 22.988 1.00 91.56 201 GLU A CA 1
ATOM 1634 C C . GLU A 1 201 ? 0.820 -9.209 21.726 1.00 91.56 201 GLU A C 1
ATOM 1636 O O . GLU A 1 201 ? -0.305 -9.710 21.730 1.00 91.56 201 GLU A O 1
ATOM 1641 N N . ASP A 1 202 ? 1.601 -9.250 20.639 1.00 93.12 202 ASP A N 1
ATOM 1642 C CA . ASP A 1 202 ? 1.221 -9.873 19.357 1.00 93.12 202 ASP A CA 1
ATOM 1643 C C . ASP A 1 202 ? -0.095 -9.311 18.778 1.00 93.12 202 ASP A C 1
ATOM 1645 O O . ASP A 1 202 ? -0.880 -10.015 18.125 1.00 93.12 202 ASP A O 1
ATOM 1649 N N . ARG A 1 203 ? -0.364 -8.028 19.040 1.00 96.06 203 ARG A N 1
ATOM 1650 C CA . ARG A 1 203 ? -1.514 -7.297 18.500 1.00 96.06 203 ARG A CA 1
ATOM 1651 C C . ARG A 1 203 ? -1.083 -6.467 17.298 1.00 96.06 203 ARG A C 1
ATOM 1653 O O . ARG A 1 203 ? 0.092 -6.185 17.110 1.00 96.06 203 ARG A O 1
ATOM 1660 N N . TYR A 1 204 ? -2.043 -6.063 16.474 1.00 96.69 204 TYR A N 1
ATOM 1661 C CA . TYR A 1 204 ? -1.764 -5.261 15.284 1.00 96.69 204 TYR A CA 1
ATOM 1662 C C . TYR A 1 204 ? -2.793 -4.153 15.103 1.00 96.69 204 TYR A C 1
ATOM 1664 O O . TYR A 1 204 ? -3.982 -4.374 15.312 1.00 96.69 204 TYR A O 1
ATOM 1672 N N . LEU A 1 205 ? -2.359 -2.986 14.641 1.00 97.50 205 LEU A N 1
ATOM 1673 C CA . LEU A 1 205 ? -3.223 -1.937 14.111 1.00 97.50 205 LEU A CA 1
ATOM 1674 C C . LEU A 1 205 ? -3.300 -2.086 12.592 1.00 97.50 205 LEU A C 1
ATOM 1676 O O . LEU A 1 205 ? -2.271 -2.137 11.930 1.00 97.50 205 LEU A O 1
ATOM 1680 N N . LEU A 1 206 ? -4.504 -2.110 12.026 1.00 98.31 206 LEU A N 1
ATOM 1681 C CA . LEU A 1 206 ? -4.757 -2.002 10.592 1.00 98.31 206 LEU A CA 1
ATOM 1682 C C . LEU A 1 206 ? -5.433 -0.660 10.300 1.00 98.31 206 LEU A C 1
ATOM 1684 O O . LEU A 1 206 ? -6.594 -0.456 10.659 1.00 98.31 206 LEU A O 1
ATOM 1688 N N . SER A 1 207 ? -4.726 0.226 9.601 1.00 97.81 207 SER A N 1
ATOM 1689 C CA . SER A 1 207 ? -5.223 1.544 9.187 1.00 97.81 207 SER A CA 1
ATOM 1690 C C . SER A 1 207 ? -4.780 1.856 7.744 1.00 97.81 207 SER A C 1
ATOM 1692 O O . SER A 1 207 ? -4.313 0.987 7.003 1.00 97.81 207 SER A O 1
ATOM 1694 N N . ALA A 1 208 ? -4.989 3.083 7.284 1.00 96.50 208 ALA A N 1
ATOM 1695 C CA . ALA A 1 208 ? -4.465 3.588 6.022 1.00 96.50 208 ALA A CA 1
ATOM 1696 C C . ALA A 1 208 ? -3.504 4.747 6.286 1.00 96.50 208 ALA A C 1
ATOM 1698 O O . ALA A 1 208 ? -3.658 5.441 7.277 1.00 96.50 208 ALA A O 1
ATOM 1699 N N . ILE A 1 209 ? -2.551 5.001 5.393 1.00 93.88 209 ILE A N 1
ATOM 1700 C CA . ILE A 1 209 ? -1.627 6.137 5.472 1.00 93.88 209 ILE A CA 1
ATOM 1701 C C . ILE A 1 209 ? -2.375 7.405 5.057 1.00 93.88 209 ILE A C 1
ATOM 1703 O O . ILE A 1 209 ? -2.675 7.622 3.877 1.00 93.88 209 ILE A O 1
ATOM 1707 N N . THR A 1 210 ? -2.714 8.231 6.041 1.00 93.94 210 THR A N 1
ATOM 1708 C CA . THR A 1 210 ? -3.490 9.464 5.882 1.00 93.94 210 THR A CA 1
ATOM 1709 C C . THR A 1 210 ? -2.986 10.514 6.858 1.00 93.94 210 THR A C 1
ATOM 1711 O O . THR A 1 210 ? -2.296 10.178 7.809 1.00 93.94 210 THR A O 1
ATOM 1714 N N . GLU A 1 211 ? -3.365 11.774 6.665 1.00 92.56 211 GLU A N 1
ATOM 1715 C CA . GLU A 1 211 ? -2.996 12.850 7.595 1.00 92.56 211 GLU A CA 1
ATOM 1716 C C . GLU A 1 211 ? -3.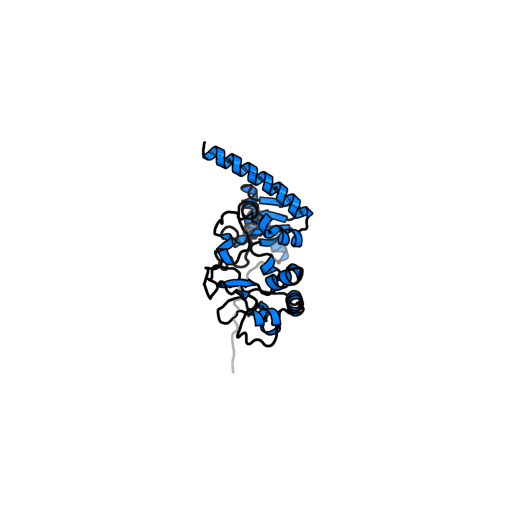407 12.541 9.045 1.00 92.56 211 GLU A C 1
ATOM 1718 O O . GLU A 1 211 ? -2.634 12.759 9.968 1.00 92.56 211 GLU A O 1
ATOM 1723 N N . SER A 1 212 ? -4.603 11.979 9.249 1.00 92.81 212 SER A N 1
ATOM 1724 C CA . SER A 1 212 ? -5.157 11.670 10.574 1.00 92.81 212 SER A CA 1
ATOM 1725 C C . SER A 1 212 ? -4.531 10.458 11.259 1.00 92.81 212 SER A C 1
ATOM 1727 O O . SER A 1 212 ? -4.735 10.283 12.456 1.00 92.81 212 SER A O 1
ATOM 1729 N N . SER A 1 213 ? -3.832 9.608 10.515 1.00 94.44 213 SER A N 1
ATOM 1730 C CA . SER A 1 213 ? -3.265 8.347 11.003 1.00 94.44 213 SER A CA 1
ATOM 1731 C C . SER A 1 213 ? -1.744 8.303 10.899 1.00 94.44 213 SER A C 1
ATOM 1733 O O . SER A 1 213 ? -1.145 7.415 11.490 1.00 94.44 213 SER A O 1
ATOM 1735 N N . ALA A 1 214 ? -1.117 9.244 10.181 1.00 93.19 214 ALA A N 1
ATOM 1736 C CA . ALA A 1 214 ? 0.314 9.259 9.875 1.00 93.19 214 ALA A CA 1
ATOM 1737 C C . ALA A 1 214 ? 1.182 9.040 11.116 1.00 93.19 214 ALA A C 1
ATOM 1739 O O . ALA A 1 214 ? 2.044 8.170 11.095 1.00 93.19 214 ALA A O 1
ATOM 1740 N N . ALA A 1 215 ? 0.875 9.742 12.211 1.00 91.38 215 ALA A N 1
ATOM 1741 C CA . ALA A 1 215 ? 1.609 9.632 13.469 1.00 91.38 215 ALA A CA 1
ATOM 1742 C C . ALA A 1 215 ? 1.605 8.224 14.089 1.00 91.38 215 ALA A C 1
ATOM 1744 O O . ALA A 1 215 ? 2.492 7.910 14.867 1.00 91.38 215 ALA A O 1
ATOM 1745 N N . ALA A 1 216 ? 0.613 7.397 13.759 1.00 92.62 216 ALA A N 1
ATOM 1746 C CA . ALA A 1 216 ? 0.456 6.043 14.281 1.00 92.62 216 ALA A CA 1
ATOM 1747 C C . ALA A 1 216 ? 0.804 4.950 13.258 1.00 92.62 216 ALA A C 1
ATOM 1749 O O . ALA A 1 216 ? 0.667 3.771 13.564 1.00 92.62 216 ALA A O 1
ATOM 1750 N N . VAL A 1 217 ? 1.135 5.300 12.008 1.00 91.88 217 VAL A N 1
ATOM 1751 C CA . VAL A 1 217 ? 1.352 4.298 10.943 1.00 91.88 217 VAL A CA 1
ATOM 1752 C C . VAL A 1 217 ? 2.610 4.500 10.115 1.00 91.88 217 VAL A C 1
ATOM 1754 O O . VAL A 1 217 ? 2.901 3.659 9.260 1.00 91.88 217 VAL A O 1
ATOM 1757 N N . LEU A 1 218 ? 3.311 5.612 10.321 1.00 89.19 218 LEU A N 1
ATOM 1758 C CA . LEU A 1 218 ? 4.596 5.920 9.713 1.00 89.19 218 LEU A CA 1
ATOM 1759 C C . LEU A 1 218 ? 5.657 5.984 10.807 1.00 89.19 218 LEU A C 1
ATOM 1761 O O . LEU A 1 218 ? 5.382 6.462 11.902 1.00 89.19 218 LEU A O 1
ATOM 1765 N N . GLU A 1 219 ? 6.864 5.538 10.473 1.00 85.19 219 GLU A N 1
ATOM 1766 C CA . GLU A 1 219 ? 8.032 5.675 11.347 1.00 85.19 219 GLU A CA 1
ATOM 1767 C C . GLU A 1 219 ? 8.384 7.154 11.568 1.00 85.19 219 GLU A C 1
ATOM 1769 O O . GLU A 1 219 ? 8.621 7.568 12.700 1.00 85.19 219 GLU A O 1
ATOM 1774 N N . ASP A 1 220 ? 8.336 7.956 10.497 1.00 85.06 220 ASP A N 1
ATOM 1775 C CA . ASP A 1 220 ? 8.420 9.413 10.556 1.00 85.06 220 ASP A CA 1
ATOM 1776 C C . ASP A 1 220 ? 7.102 10.040 10.055 1.00 85.06 220 ASP A C 1
ATOM 1778 O O . ASP A 1 220 ? 6.750 9.909 8.876 1.00 85.06 220 ASP A O 1
ATOM 1782 N N . PRO A 1 221 ? 6.332 10.721 10.921 1.00 84.50 221 PRO A N 1
ATOM 1783 C CA . PRO A 1 221 ? 5.107 11.400 10.512 1.00 84.50 221 PRO A CA 1
ATOM 1784 C C . PRO A 1 221 ? 5.340 12.522 9.487 1.00 84.50 221 PRO A C 1
ATOM 1786 O O . PRO A 1 221 ? 4.422 12.825 8.718 1.00 84.50 221 PRO A O 1
ATOM 1789 N N . ASP A 1 222 ? 6.539 13.116 9.438 1.00 85.75 222 ASP A N 1
ATOM 1790 C CA . ASP A 1 222 ? 6.893 14.182 8.490 1.00 85.75 222 ASP A CA 1
ATOM 1791 C C . ASP A 1 222 ? 7.069 13.653 7.052 1.00 85.75 222 ASP A C 1
ATOM 1793 O O . ASP A 1 222 ? 6.951 14.416 6.085 1.00 85.75 222 ASP A O 1
ATOM 1797 N N . ASP A 1 223 ? 7.222 12.334 6.882 1.00 85.19 223 ASP A N 1
ATOM 1798 C CA . ASP A 1 223 ? 7.208 11.669 5.573 1.00 85.19 223 ASP A CA 1
ATOM 1799 C C . ASP A 1 223 ? 5.795 11.560 4.974 1.00 85.19 223 ASP A C 1
ATOM 1801 O O . ASP A 1 223 ? 5.617 11.127 3.824 1.00 85.19 223 ASP A O 1
ATOM 1805 N N . TYR A 1 224 ? 4.754 11.963 5.712 1.00 88.50 224 TYR A N 1
ATOM 1806 C CA . TYR A 1 224 ? 3.403 11.993 5.173 1.00 88.50 224 TYR A CA 1
ATOM 1807 C C . TYR A 1 224 ? 3.299 12.938 3.974 1.00 88.50 224 TYR A C 1
ATOM 1809 O O . TYR A 1 224 ? 3.677 14.108 4.000 1.00 88.50 224 TYR A O 1
ATOM 1817 N N . GLN A 1 225 ? 2.666 12.436 2.913 1.00 86.38 225 GLN A N 1
ATOM 1818 C CA . GLN A 1 225 ? 2.369 13.221 1.726 1.00 86.38 225 GLN A CA 1
ATOM 1819 C C . GLN A 1 225 ? 0.901 13.103 1.329 1.00 86.38 225 GLN A C 1
ATOM 1821 O O . GLN A 1 225 ? 0.358 11.993 1.266 1.00 86.38 225 GLN A O 1
ATOM 1826 N N . PRO A 1 226 ? 0.249 14.218 0.952 1.00 86.75 226 PRO A N 1
ATOM 1827 C CA . PRO A 1 226 ? -1.156 14.229 0.570 1.00 86.75 226 PRO A CA 1
ATOM 1828 C C . PRO A 1 226 ? -1.363 13.653 -0.840 1.00 86.75 226 PRO A C 1
ATOM 1830 O O . PRO A 1 226 ? -1.593 14.366 -1.823 1.00 86.75 226 PRO A O 1
ATOM 1833 N N . ILE A 1 227 ? -1.318 12.327 -0.956 1.00 86.06 227 ILE A N 1
ATOM 1834 C CA . ILE A 1 227 ? -1.493 11.622 -2.226 1.00 86.06 227 ILE A CA 1
ATOM 1835 C C . ILE A 1 227 ? -2.933 11.776 -2.740 1.00 86.06 227 ILE A C 1
ATOM 1837 O O . ILE A 1 227 ? -3.907 11.416 -2.076 1.00 86.06 227 ILE A O 1
ATOM 1841 N N . SER A 1 228 ? -3.081 12.259 -3.980 1.00 84.06 228 SER A N 1
ATOM 1842 C CA . SER A 1 228 ? -4.377 12.683 -4.543 1.00 84.06 228 SER A CA 1
ATOM 1843 C C . SER A 1 228 ? -5.437 11.577 -4.631 1.00 84.06 228 SER A C 1
ATOM 1845 O O . SER A 1 228 ? -6.629 11.878 -4.610 1.00 84.06 228 SER A O 1
ATOM 1847 N N . CYS A 1 229 ? -5.046 10.304 -4.751 1.00 81.88 229 CYS A N 1
ATOM 1848 C CA . CYS A 1 229 ? -6.005 9.193 -4.780 1.00 81.88 229 CYS A CA 1
ATOM 1849 C C . CYS A 1 229 ? -6.575 8.826 -3.398 1.00 81.88 229 CYS A C 1
ATOM 1851 O O . CYS A 1 229 ? -7.549 8.085 -3.347 1.00 81.88 229 CYS A O 1
ATOM 1853 N N . ILE A 1 230 ? -6.000 9.345 -2.309 1.00 85.75 230 ILE A N 1
ATOM 1854 C CA . ILE A 1 230 ? -6.450 9.119 -0.924 1.00 85.75 230 ILE A CA 1
ATOM 1855 C C . ILE A 1 230 ? -7.159 10.358 -0.379 1.00 85.75 230 ILE A C 1
ATOM 1857 O O . ILE A 1 230 ? -8.172 10.253 0.315 1.00 85.75 230 ILE A O 1
ATOM 1861 N N . THR A 1 231 ? -6.604 11.538 -0.665 1.00 85.56 231 THR A N 1
ATOM 1862 C CA . THR A 1 231 ? -7.085 12.810 -0.113 1.00 85.56 231 THR A CA 1
ATOM 1863 C C . THR A 1 231 ? -8.339 13.310 -0.818 1.00 85.56 231 THR A C 1
ATOM 1865 O O . THR A 1 231 ? -9.200 13.923 -0.190 1.00 85.56 231 THR A O 1
ATOM 1868 N N . LYS A 1 232 ? -8.491 13.023 -2.116 1.00 84.50 232 LYS A N 1
ATOM 1869 C CA . LYS A 1 232 ? -9.679 13.413 -2.882 1.00 84.50 232 LYS A CA 1
ATOM 1870 C C . LYS A 1 232 ? -10.710 12.295 -2.876 1.00 84.50 232 LYS A C 1
ATOM 1872 O O . LYS A 1 232 ? -10.404 11.141 -3.163 1.00 84.50 232 LYS A O 1
ATOM 1877 N N . ARG A 1 233 ? -11.969 12.661 -2.635 1.00 84.62 233 ARG A N 1
ATOM 1878 C CA . ARG A 1 233 ? -13.104 11.747 -2.768 1.00 84.62 233 ARG A CA 1
ATOM 1879 C C . ARG A 1 233 ? -13.578 11.718 -4.217 1.00 84.62 233 ARG A C 1
ATOM 1881 O O . ARG A 1 233 ? -14.249 12.641 -4.672 1.00 84.62 233 ARG A O 1
ATOM 1888 N N . TRP A 1 234 ? -13.253 10.648 -4.929 1.00 86.44 234 TRP A N 1
ATOM 1889 C CA . TRP A 1 234 ? -13.676 10.473 -6.316 1.00 86.44 234 TRP A CA 1
ATOM 1890 C C . TRP A 1 234 ? -15.062 9.816 -6.392 1.00 86.44 234 TRP A C 1
ATOM 1892 O O . TRP A 1 234 ? -15.318 8.844 -5.673 1.00 86.44 234 TRP A O 1
ATOM 1902 N N . PRO A 1 235 ? -15.977 10.317 -7.244 1.00 86.88 235 PRO A N 1
ATOM 1903 C CA . PRO A 1 235 ? -17.265 9.671 -7.466 1.00 86.88 235 PRO A CA 1
ATOM 1904 C C . PRO A 1 235 ? -17.094 8.224 -7.939 1.00 86.88 235 PRO A C 1
ATOM 1906 O O . PRO A 1 235 ? -16.301 7.950 -8.836 1.00 86.88 235 PRO A O 1
ATOM 1909 N N . GLY A 1 236 ? -17.855 7.309 -7.338 1.00 89.94 236 GLY A N 1
ATOM 1910 C CA . GLY A 1 236 ? -17.840 5.887 -7.690 1.00 89.94 236 GLY A CA 1
ATOM 1911 C C . GLY A 1 236 ? -16.745 5.058 -7.017 1.00 89.94 236 GLY A C 1
ATOM 1912 O O . GLY A 1 236 ? -16.796 3.834 -7.120 1.00 89.94 236 GLY A O 1
ATOM 1913 N N . ASP A 1 237 ? -15.805 5.672 -6.291 1.00 93.19 237 ASP A N 1
ATOM 1914 C CA . ASP A 1 237 ? -14.809 4.889 -5.558 1.00 93.19 237 ASP A CA 1
ATOM 1915 C C . ASP A 1 237 ? -15.464 4.104 -4.422 1.00 93.19 237 ASP A C 1
ATOM 1917 O O . ASP A 1 237 ? -16.339 4.638 -3.725 1.00 93.19 237 ASP A O 1
ATOM 1921 N N . PRO A 1 238 ? -15.072 2.832 -4.231 1.00 95.69 238 PRO A N 1
ATOM 1922 C CA . PRO A 1 238 ? -15.592 2.021 -3.149 1.00 95.69 238 PRO A CA 1
ATOM 1923 C C . PRO A 1 238 ? -14.948 2.437 -1.816 1.00 95.69 238 PRO A C 1
ATOM 1925 O O . PRO A 1 238 ? -13.953 3.172 -1.807 1.00 95.69 238 PRO A O 1
ATOM 1928 N N . PRO A 1 239 ? -15.490 1.976 -0.674 1.00 96.56 239 PRO A N 1
ATOM 1929 C CA . PRO A 1 239 ? -14.759 1.990 0.590 1.00 96.56 239 PRO A CA 1
ATOM 1930 C C . PRO A 1 239 ? -13.331 1.453 0.427 1.00 96.56 239 PRO A C 1
ATOM 1932 O O . PRO A 1 239 ? -13.117 0.508 -0.338 1.00 96.56 239 PRO A O 1
ATOM 1935 N N . LEU A 1 240 ? -12.366 2.023 1.150 1.00 96.81 240 LEU A N 1
ATOM 1936 C CA . LEU A 1 240 ? -10.956 1.643 1.031 1.00 96.81 240 LEU A CA 1
ATOM 1937 C C . LEU A 1 240 ? -10.750 0.145 1.256 1.00 96.81 240 LEU A C 1
ATOM 1939 O O . LEU A 1 240 ? -10.079 -0.490 0.446 1.00 96.81 240 LEU A O 1
ATOM 1943 N N . TYR A 1 241 ? -11.390 -0.446 2.270 1.00 98.00 241 TYR A N 1
ATOM 1944 C CA . TYR A 1 241 ? -11.267 -1.884 2.533 1.00 98.00 241 TYR A CA 1
ATOM 1945 C C . TYR A 1 241 ? -11.733 -2.757 1.354 1.00 98.00 241 TYR A C 1
ATOM 1947 O O . TYR A 1 241 ? -11.146 -3.803 1.092 1.00 98.00 241 TYR A O 1
ATOM 1955 N N . ILE A 1 242 ? -12.738 -2.312 0.588 1.00 97.75 242 ILE A N 1
ATOM 1956 C CA . ILE A 1 242 ? -13.191 -3.001 -0.629 1.00 97.75 242 ILE A CA 1
ATOM 1957 C C . ILE A 1 242 ? -12.154 -2.846 -1.742 1.00 97.75 242 ILE A C 1
ATOM 1959 O O . ILE A 1 242 ? -11.763 -3.840 -2.356 1.00 97.75 242 ILE A O 1
ATOM 1963 N N . GLY A 1 243 ? -11.677 -1.619 -1.983 1.00 95.50 243 GLY A N 1
ATOM 1964 C CA . GLY A 1 243 ? -10.629 -1.349 -2.975 1.00 95.50 243 GLY A CA 1
ATOM 1965 C C . GLY A 1 243 ? -9.330 -2.112 -2.689 1.00 95.50 243 GLY A C 1
ATOM 1966 O O . GLY A 1 243 ? -8.632 -2.520 -3.614 1.00 95.50 243 GLY A O 1
ATOM 1967 N N . MET A 1 244 ? -9.060 -2.373 -1.409 1.00 96.75 244 MET A N 1
ATOM 1968 C CA . MET A 1 244 ? -7.884 -3.080 -0.904 1.00 96.75 244 MET A CA 1
ATOM 1969 C C . MET A 1 244 ? -8.156 -4.539 -0.523 1.00 96.75 244 MET A C 1
ATOM 1971 O O . MET A 1 244 ? -7.303 -5.173 0.099 1.00 96.75 244 MET A O 1
ATOM 1975 N N . ARG A 1 245 ? -9.293 -5.126 -0.933 1.00 96.81 245 ARG A N 1
ATOM 1976 C CA . ARG A 1 245 ? -9.668 -6.508 -0.579 1.00 96.81 245 ARG A CA 1
ATOM 1977 C C . ARG A 1 245 ? -8.537 -7.504 -0.817 1.00 96.81 245 ARG A C 1
ATOM 1979 O O . ARG A 1 245 ? -8.255 -8.329 0.043 1.00 96.81 245 ARG A O 1
ATOM 1986 N N . SER A 1 246 ? -7.890 -7.441 -1.982 1.00 93.50 246 SER A N 1
ATOM 1987 C CA . SER A 1 246 ? -6.813 -8.378 -2.325 1.00 93.50 246 SER A CA 1
ATOM 1988 C C . SER A 1 246 ? -5.632 -8.294 -1.354 1.00 93.50 246 SER A C 1
ATOM 1990 O O . SER A 1 246 ? -5.042 -9.326 -1.044 1.00 93.50 246 SER A O 1
ATOM 1992 N N . ALA A 1 247 ? -5.284 -7.093 -0.887 1.00 94.62 247 ALA A N 1
ATOM 1993 C CA . ALA A 1 247 ? -4.221 -6.889 0.091 1.00 94.62 247 ALA A CA 1
ATOM 1994 C C . ALA A 1 247 ? -4.636 -7.445 1.459 1.00 94.62 247 ALA A C 1
ATOM 1996 O O . ALA A 1 247 ? -3.937 -8.289 2.011 1.00 94.62 247 ALA A O 1
ATOM 1997 N N . ILE A 1 248 ? -5.827 -7.071 1.938 1.00 97.19 248 ILE A N 1
ATOM 1998 C CA . ILE A 1 248 ? -6.359 -7.506 3.239 1.00 97.19 248 ILE A CA 1
ATOM 1999 C C . ILE A 1 248 ? -6.486 -9.033 3.305 1.00 97.19 248 ILE A C 1
ATOM 2001 O O . ILE A 1 248 ? -6.032 -9.645 4.265 1.00 97.19 248 ILE A O 1
ATOM 2005 N N . VAL A 1 249 ? -7.034 -9.673 2.267 1.00 96.19 249 VAL A N 1
ATOM 2006 C CA . VAL A 1 249 ? -7.147 -11.142 2.203 1.00 96.19 249 VAL A CA 1
ATOM 2007 C C . VAL A 1 249 ? -5.774 -11.812 2.141 1.00 96.19 249 VAL A C 1
ATOM 2009 O O . VAL A 1 249 ? -5.610 -12.902 2.678 1.00 96.19 249 VAL A O 1
ATOM 2012 N N . SER A 1 250 ? -4.783 -11.188 1.500 1.00 91.38 250 SER A N 1
ATOM 2013 C CA . SER A 1 250 ? -3.431 -11.760 1.439 1.00 91.38 250 SER A CA 1
ATOM 2014 C C . SER A 1 250 ? -2.697 -11.665 2.780 1.00 91.38 250 SER A C 1
ATOM 2016 O O . SER A 1 250 ? -1.892 -12.543 3.066 1.00 91.38 250 SER A O 1
ATOM 2018 N N . LEU A 1 251 ? -2.984 -10.637 3.587 1.00 92.75 251 LEU A N 1
ATOM 2019 C CA . LEU A 1 251 ? -2.411 -10.461 4.925 1.00 92.75 251 LEU A CA 1
ATOM 2020 C C . LEU A 1 251 ? -3.120 -11.319 5.982 1.00 92.75 251 LEU A C 1
ATOM 2022 O O . LEU A 1 251 ? -2.471 -12.068 6.700 1.00 92.75 251 LEU A O 1
ATOM 2026 N N . PHE A 1 252 ? -4.449 -11.229 6.055 1.00 96.31 252 PHE A N 1
ATOM 2027 C CA . PHE A 1 252 ? -5.235 -11.748 7.183 1.00 96.31 252 PHE A CA 1
ATOM 2028 C C . PHE A 1 252 ? -6.212 -12.869 6.796 1.00 96.31 252 PHE A C 1
ATOM 2030 O O . PHE A 1 252 ? -6.903 -13.440 7.638 1.00 96.31 252 PHE A O 1
ATOM 2037 N N . GLY A 1 253 ? -6.297 -13.209 5.509 1.00 96.69 253 GLY A N 1
ATOM 2038 C CA . GLY A 1 253 ? -7.166 -14.270 5.012 1.00 96.69 253 GLY A CA 1
ATOM 2039 C C . GLY A 1 253 ? -8.621 -13.855 4.770 1.00 96.69 253 GLY A C 1
ATOM 2040 O O . GLY A 1 253 ? -9.093 -12.768 5.104 1.00 96.69 253 GLY A O 1
ATOM 2041 N N . GLU A 1 254 ? -9.366 -14.769 4.148 1.00 98.19 254 GLU A N 1
ATOM 2042 C CA . GLU A 1 254 ? -10.753 -14.537 3.727 1.00 98.19 254 GLU A CA 1
ATOM 2043 C C . GLU A 1 254 ? -11.722 -14.427 4.916 1.00 98.19 254 GLU A C 1
ATOM 2045 O O . GLU A 1 254 ? -12.702 -13.686 4.866 1.00 98.19 254 GLU A O 1
ATOM 2050 N N . VAL A 1 255 ? -11.454 -15.159 6.003 1.00 98.38 255 VAL A N 1
ATOM 2051 C CA . VAL A 1 255 ? -12.285 -15.133 7.217 1.00 98.38 255 VAL A CA 1
ATOM 2052 C C . VAL A 1 255 ? -12.242 -13.751 7.864 1.00 98.38 255 VAL A C 1
ATOM 2054 O O . VAL A 1 255 ? -13.299 -13.207 8.185 1.00 98.38 255 VAL A O 1
ATOM 2057 N N . PHE A 1 256 ? -11.047 -13.172 7.988 1.00 98.56 256 PHE A N 1
ATOM 2058 C CA . PHE A 1 256 ? -10.856 -11.820 8.498 1.00 98.56 256 PHE A CA 1
ATOM 2059 C C . PHE A 1 256 ? -11.614 -10.794 7.656 1.00 98.56 256 PHE A C 1
ATOM 2061 O O . PHE A 1 256 ? -12.404 -10.012 8.183 1.00 98.56 256 PHE A O 1
ATOM 2068 N N . PHE A 1 257 ? -11.441 -10.849 6.330 1.00 98.69 257 PHE A N 1
ATOM 2069 C CA . PHE A 1 257 ? -12.097 -9.914 5.419 1.00 98.69 257 PHE A CA 1
ATOM 2070 C C . PHE A 1 257 ? -13.626 -9.948 5.545 1.00 98.69 257 PHE A C 1
ATOM 2072 O O . PHE A 1 257 ? -14.260 -8.896 5.551 1.00 98.69 257 PHE A O 1
ATOM 2079 N N . ARG A 1 258 ? -14.232 -11.134 5.693 1.00 98.62 258 ARG A N 1
ATOM 2080 C CA . ARG A 1 258 ? -15.685 -11.248 5.904 1.00 98.62 258 ARG A CA 1
ATOM 2081 C C . ARG A 1 258 ? -16.144 -10.573 7.197 1.00 98.62 258 ARG A C 1
ATOM 2083 O O . ARG A 1 258 ? -17.136 -9.856 7.174 1.00 98.62 258 ARG A O 1
ATOM 2090 N N . ARG A 1 259 ? -15.404 -10.744 8.298 1.00 98.62 259 ARG A N 1
ATOM 2091 C CA . ARG A 1 259 ? -15.718 -10.072 9.572 1.00 98.62 259 ARG A CA 1
ATOM 2092 C C . ARG A 1 259 ? -15.597 -8.552 9.456 1.00 98.62 259 ARG A C 1
ATOM 2094 O O . ARG A 1 259 ? -16.448 -7.834 9.976 1.00 98.62 259 ARG A O 1
ATOM 2101 N N . LEU A 1 260 ? -14.585 -8.069 8.733 1.00 98.56 260 LEU A N 1
ATOM 2102 C CA . LEU A 1 260 ? -14.441 -6.647 8.428 1.00 98.56 260 LEU A CA 1
ATOM 2103 C C . LEU A 1 260 ? -15.614 -6.127 7.583 1.00 98.56 260 LEU A C 1
ATOM 2105 O O . LEU A 1 260 ? -16.156 -5.068 7.887 1.00 98.56 260 LEU A O 1
ATOM 2109 N N . ASP A 1 261 ? -16.048 -6.871 6.563 1.00 98.62 261 ASP A N 1
ATOM 2110 C CA . ASP A 1 261 ? -17.200 -6.487 5.738 1.00 98.62 261 ASP A CA 1
ATOM 2111 C C . ASP A 1 261 ? -18.494 -6.392 6.566 1.00 98.62 261 ASP A C 1
ATOM 2113 O O . ASP A 1 261 ? -19.263 -5.442 6.407 1.00 98.62 261 ASP A O 1
ATOM 2117 N N . ASP A 1 262 ? -18.710 -7.313 7.508 1.00 98.38 262 ASP A N 1
ATOM 2118 C CA . ASP A 1 262 ? -19.861 -7.273 8.416 1.00 98.38 262 ASP A CA 1
ATOM 2119 C C . ASP A 1 262 ? -19.843 -6.035 9.330 1.00 98.38 262 ASP A C 1
ATOM 2121 O O . ASP A 1 262 ? -20.875 -5.379 9.515 1.00 98.38 262 ASP A O 1
ATOM 2125 N N . LEU A 1 263 ? -18.677 -5.679 9.884 1.00 98.00 263 LEU A N 1
ATOM 2126 C CA . LEU A 1 263 ? -18.500 -4.454 10.676 1.00 98.00 263 LEU A CA 1
ATOM 2127 C C . LEU A 1 263 ? -18.734 -3.200 9.825 1.00 98.00 263 LEU A C 1
ATOM 2129 O O . LEU A 1 263 ? -19.465 -2.292 10.232 1.00 98.00 263 LEU A O 1
ATOM 2133 N N . ALA A 1 264 ? -18.177 -3.177 8.615 1.00 97.69 264 ALA A N 1
ATOM 2134 C CA . ALA A 1 264 ? -18.319 -2.070 7.682 1.00 97.69 264 ALA A CA 1
ATOM 2135 C C . ALA A 1 264 ? -19.786 -1.821 7.304 1.00 97.69 264 ALA A C 1
ATOM 2137 O O . ALA A 1 264 ? -20.242 -0.676 7.310 1.00 97.69 264 ALA A O 1
ATOM 2138 N N . ARG A 1 265 ? -20.562 -2.880 7.039 1.00 97.25 265 ARG A N 1
ATOM 2139 C CA . ARG A 1 265 ? -22.002 -2.773 6.746 1.00 97.25 265 ARG A CA 1
ATOM 2140 C C . ARG A 1 265 ? -22.770 -2.122 7.893 1.00 97.25 265 ARG A C 1
ATOM 2142 O O . ARG A 1 265 ? -23.555 -1.208 7.644 1.00 97.25 265 ARG A O 1
ATOM 2149 N N . LYS A 1 266 ? -22.518 -2.543 9.138 1.00 96.50 266 LYS A N 1
ATOM 2150 C CA . LYS A 1 266 ? -23.159 -1.958 10.330 1.00 96.50 266 LYS A CA 1
ATOM 2151 C C . LYS A 1 266 ? -22.835 -0.469 10.463 1.00 96.50 266 LYS A C 1
ATOM 2153 O O . LYS A 1 266 ? -23.749 0.342 10.608 1.00 96.50 266 LYS A O 1
ATOM 2158 N N . ARG A 1 267 ? -21.557 -0.101 10.320 1.00 95.62 267 ARG A N 1
ATOM 2159 C CA . ARG A 1 267 ? -21.103 1.298 10.379 1.00 95.62 267 ARG A CA 1
ATOM 2160 C C . ARG A 1 267 ? -21.745 2.166 9.295 1.00 95.62 267 ARG A C 1
ATOM 2162 O O . ARG A 1 267 ? -22.198 3.277 9.568 1.00 95.62 267 ARG A O 1
ATOM 2169 N N . LEU A 1 268 ? -21.820 1.666 8.060 1.00 93.25 268 LEU A N 1
ATOM 2170 C CA . LEU A 1 268 ? -22.421 2.401 6.945 1.00 93.25 268 LEU A CA 1
ATOM 2171 C C . LEU A 1 268 ? -23.919 2.666 7.162 1.00 93.25 268 LEU A C 1
ATOM 2173 O O . LEU A 1 268 ? -24.379 3.759 6.832 1.00 93.25 268 LEU A O 1
ATOM 2177 N N . VAL A 1 269 ? -24.660 1.715 7.743 1.00 93.75 269 VAL A N 1
ATOM 2178 C CA . VAL A 1 269 ? -26.075 1.908 8.118 1.00 93.75 269 VAL A CA 1
ATOM 2179 C C . VAL A 1 269 ? -26.205 2.992 9.189 1.00 93.75 269 VAL A C 1
ATOM 2181 O O . VAL A 1 269 ? -26.921 3.971 8.977 1.00 93.75 269 VAL A O 1
ATOM 2184 N N . GLN A 1 270 ? -25.434 2.891 10.276 1.00 91.06 270 GLN A N 1
ATOM 2185 C CA . GLN A 1 270 ? -25.446 3.879 11.362 1.00 91.06 270 GLN A CA 1
ATOM 2186 C C . GLN A 1 270 ? -25.164 5.296 10.844 1.00 91.06 270 GLN A C 1
ATOM 2188 O O . GLN A 1 270 ? -25.857 6.249 11.204 1.00 91.06 270 GLN A O 1
ATOM 2193 N N . ARG A 1 271 ? -24.190 5.464 9.941 1.00 87.88 271 ARG A N 1
ATOM 2194 C CA . ARG A 1 271 ? -23.875 6.775 9.351 1.00 87.88 271 ARG A CA 1
ATOM 2195 C C . ARG A 1 271 ? -25.007 7.344 8.497 1.00 87.88 271 ARG A C 1
ATOM 2197 O O . ARG A 1 271 ? -25.205 8.559 8.496 1.00 87.88 271 ARG A O 1
ATOM 2204 N N . GLN A 1 272 ? -25.728 6.504 7.756 1.00 86.31 272 GLN A N 1
ATOM 2205 C CA . GLN A 1 272 ? -26.871 6.953 6.956 1.00 86.31 272 GLN A CA 1
ATOM 2206 C C . GLN A 1 272 ? -28.010 7.461 7.843 1.00 86.31 272 GLN A C 1
ATOM 2208 O O . GLN A 1 272 ? -28.627 8.475 7.517 1.00 86.31 272 GLN A O 1
ATOM 2213 N N . GLU A 1 273 ? -28.259 6.800 8.971 1.00 88.56 273 GLU A N 1
ATOM 2214 C CA . GLU A 1 273 ? -29.272 7.211 9.948 1.00 88.56 273 GLU A CA 1
ATOM 2215 C C . GLU A 1 273 ? -28.905 8.545 10.611 1.00 88.56 273 GLU A C 1
ATOM 2217 O O . GLU A 1 273 ? -29.704 9.483 10.594 1.00 88.56 273 GLU A O 1
ATOM 2222 N N . HIS A 1 274 ? -27.661 8.690 11.080 1.00 81.81 274 HIS A N 1
ATOM 2223 C CA . HIS A 1 274 ? -27.171 9.943 11.668 1.00 81.81 274 HIS A CA 1
ATOM 2224 C C . HIS A 1 274 ? -27.164 11.106 10.663 1.00 81.81 274 HIS A C 1
ATOM 2226 O O . HIS A 1 274 ? -27.466 12.244 11.018 1.00 81.81 274 HIS A O 1
ATOM 2232 N N . GLY A 1 275 ? -26.832 10.837 9.395 1.00 80.38 275 GLY A N 1
ATOM 2233 C CA . GLY A 1 275 ? -26.857 11.842 8.332 1.00 80.38 275 GLY A CA 1
ATOM 2234 C C . GLY A 1 275 ? -28.268 12.329 7.991 1.00 80.38 275 GLY A C 1
ATOM 2235 O O . GLY A 1 275 ? -28.440 13.502 7.672 1.00 80.38 275 GLY A O 1
ATOM 2236 N N . LYS A 1 276 ? -29.283 11.460 8.085 1.00 74.69 276 LYS A N 1
ATOM 2237 C CA . LYS A 1 276 ? -30.692 11.854 7.923 1.00 74.69 27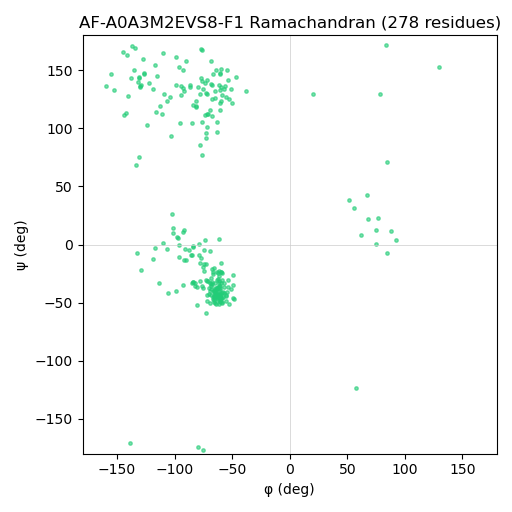6 LYS A CA 1
ATOM 2238 C C . LYS A 1 276 ? -31.176 12.700 9.097 1.00 74.69 276 LYS A C 1
ATOM 2240 O O . LYS A 1 276 ? -31.809 13.720 8.864 1.00 74.69 276 LYS A O 1
ATOM 2245 N N . ALA A 1 277 ? -30.824 12.322 10.326 1.00 72.19 277 ALA A N 1
ATOM 2246 C CA . ALA A 1 277 ? -31.230 13.045 11.531 1.00 72.19 277 ALA A CA 1
ATOM 2247 C C . ALA A 1 277 ? -30.678 14.481 11.605 1.00 72.19 277 ALA A C 1
ATOM 2249 O O . ALA A 1 277 ? -31.336 15.349 12.157 1.00 72.19 277 ALA A O 1
ATOM 2250 N N . LYS A 1 278 ? -29.493 14.754 11.039 1.00 70.81 278 LYS A N 1
ATOM 2251 C CA . LYS A 1 278 ? -28.918 16.115 10.993 1.00 70.81 278 LYS A CA 1
ATOM 2252 C C . LYS A 1 278 ? -29.531 17.029 9.925 1.00 70.81 278 LYS A C 1
ATOM 2254 O O . LYS A 1 278 ? -29.291 18.229 9.967 1.00 70.81 278 LYS A O 1
ATOM 2259 N N . ASN A 1 279 ? -30.248 16.462 8.955 1.00 64.06 279 ASN A N 1
ATOM 2260 C CA . ASN A 1 279 ? -30.833 17.187 7.822 1.00 64.06 279 ASN A CA 1
ATOM 2261 C C . ASN A 1 279 ? -32.369 17.277 7.894 1.00 64.06 279 ASN A C 1
ATOM 2263 O O . ASN A 1 279 ? -32.979 17.793 6.957 1.00 64.06 279 ASN A O 1
ATOM 2267 N N . ALA A 1 280 ? -32.975 16.726 8.948 1.00 57.69 280 ALA A N 1
ATOM 2268 C CA . ALA A 1 280 ? -34.397 16.823 9.264 1.00 57.69 280 ALA A CA 1
ATOM 2269 C C . ALA A 1 280 ? -34.610 17.913 10.319 1.00 57.69 280 ALA A C 1
ATOM 2271 O O . ALA A 1 280 ? -35.639 18.614 10.217 1.00 57.69 280 ALA A O 1
#

Radius of gyration: 27.25 Å; Cα contacts (8 Å, |Δi|>4): 339; chains: 1; bounding box: 102×33×82 Å

Sequence (280 aa):
MFGILEKNLFFDFPFFLTRTEIMARYKPNTDLDRRTEEAGRETEENYVQMLEESGDGAWIENVFVDLKELVDRRFACCTRKCLARGARKVSGLSCCAHFDVSVSPRERDRILAMPGLLEFLRDRKPGMKRSGLQEFFFRDENYALTLEKDPAGNCAFGYFDEEGEFFCGIHALALKRNLDVRRYKPAVCQLFPLSYVELPEDRYLLSAITESSAAAVLEDPDDYQPISCITKRWPGDPPLYIGMRSAIVSLFGEVFFRRLDDLARKRLVQRQEHGKAKNA

pLDDT: mean 85.73, std 15.84, range [33.72, 98.69]

Foldseek 3Di:
DDDDDDDDDDPDDPDPDDPVNVVVPDDPPVVVVVVVVVVVAAPQVVLLVVCVVVVQWDDDPQEIERNCFQQVFFFADFQPQQAPFPPPARDCQAPQQPDWAFADPQLLVLQQPQPCLVVLLCVQDPPPPDPGPVVQWDQDPVRTITGDADPSRGGSQWGADPRRGIDGSLQVVCVVVVHDSVSHDGLCVLCPQWAKDQDPPRHIYIGGQDLSCLSNGPPDSVSRDNRRRGNDDDPPGHRNCVSSVVSCCVVPNPVSSVVSVVVSVVVVVVVVVVVVVVVD

Secondary structure (DSSP, 8-state):
------------------HHHHHHH----HHHHHHHHHHTS-HHHHHHHHHHHHT-EEEETTEEEEHIIIIISB----HHHHS-TT-SS--TTSHHHHS--B--HHHHHHHHTSTTHHHHHHHHSTT---SSGGGGEEE-TT--EEEPBPTTSSBTTEEE-TTS-EEEHHHHHHHHTT--HHHHS-HHHHHTTEEEEEETTTEEEEEE-STTTHHHH-SSGGG----HHHHS--TTPPBHHHHTHHHHHHHHHHHHHHHHHHHHHHHHHHHHHHHHHT--